Protein AF-A0A1I7GA73-F1 (afdb_monomer_lite)

pLDDT: mean 73.04, std 22.85, range [22.5, 96.94]

Radius of gyration: 29.72 Å; chains: 1; bounding box: 84×87×62 Å

Sequence (245 aa):
MNKGVFFKKGNVNNTVLQNKDQVKESEENKNINKFIDSIILDRSITKYIIDNFTDISLDIRDSLINFADTLENTIDYIEDKSSELIKSSRDFELSKDYRDKSMEIYEVVQKINNYVLWINENYKEANNNKSFEEYEDGNKNNMKANFELDCDDSNKLCISEDFTQKSPKAFKIDDYYSEVSDWKELTVKAADILTKRYKNNTNHEEISTQNVVLKESIENDFRDSVIDILKIYSVPLSKFYVYIN

Secondary structure (DSSP, 8-state):
----------------S-SSHHHHHHHHHHHHHHHHTTTS--HHHHHHHHHH-HHHHHHHHHHHHHHHHHHHHHHHHHHHHHHHHHHHT--HHHHHHHHHHHHHHHHHHHHHHHHHHHHHHHHHHHTTT--HHHHHHTT--S---S------GGGEEETTS--TT--EEEEEETTEEEE-SSHHHHHHHHHHHHHHHSTT-----------------HHHHHHHHHHHHHHHTT--GGGEEEEE-

Foldseek 3Di:
DDDDDDDDDDDDDPDDDDDDPVPVVVVVVVVVLVVLCVLQHNVVVLLVCCQPVVVVNVVSLVLLVVVLVVLVVVLVVLLVVLVCCCVPVVPPPVSVVSNVVSVVSVVSSVSSVVVSVVSQVSNCVSPVNQGPVNVVVVVPDDDDDDDDDDDPCVQKDQLLEDCAVWFFQWKFFAPDIDGDRGLVRVLVVLLVVLCVPLVPPPDQPPQPPDNRDDDDDPSNVSSVSSVVSCVVSNHHSRRMMTGTD

Structure (mmCIF, N/CA/C/O backbone):
data_AF-A0A1I7GA73-F1
#
_entry.id   AF-A0A1I7GA73-F1
#
loop_
_atom_site.group_PDB
_atom_site.id
_atom_site.type_symbol
_atom_site.label_atom_id
_atom_site.label_alt_id
_atom_site.label_comp_id
_atom_site.label_asym_id
_atom_site.label_entity_id
_atom_site.label_seq_id
_atom_site.pdbx_PDB_ins_code
_atom_site.Cartn_x
_atom_site.Cartn_y
_atom_site.Cartn_z
_atom_site.occupancy
_atom_site.B_iso_or_equiv
_atom_site.auth_seq_id
_atom_site.auth_comp_id
_atom_site.auth_asym_id
_atom_site.auth_atom_id
_atom_site.pdbx_PDB_model_num
ATOM 1 N N . MET A 1 1 ? 65.550 -54.695 37.326 1.00 32.97 1 MET A N 1
ATOM 2 C CA . MET A 1 1 ? 66.692 -54.226 36.507 1.00 32.97 1 MET A CA 1
ATOM 3 C C . MET A 1 1 ? 66.232 -54.094 35.058 1.00 32.97 1 MET A C 1
ATOM 5 O O . MET A 1 1 ? 65.580 -55.013 34.594 1.00 32.97 1 MET A O 1
ATOM 9 N N . ASN A 1 2 ? 66.596 -52.978 34.405 1.00 31.25 2 ASN A N 1
ATOM 10 C CA . ASN A 1 2 ? 66.450 -52.613 32.976 1.00 31.25 2 ASN A CA 1
ATOM 11 C C . ASN A 1 2 ? 65.018 -52.468 32.415 1.00 31.25 2 ASN A C 1
ATOM 13 O O . ASN A 1 2 ? 64.262 -53.423 32.366 1.00 31.25 2 ASN A O 1
ATOM 17 N N . LYS A 1 3 ? 64.532 -51.239 32.171 1.00 32.09 3 LYS A N 1
ATOM 18 C CA . LYS A 1 3 ? 64.830 -50.264 31.084 1.00 32.09 3 LYS A CA 1
ATOM 19 C C . LYS A 1 3 ? 64.023 -50.540 29.800 1.00 32.09 3 LYS A C 1
ATOM 21 O O . LYS A 1 3 ? 64.400 -51.400 29.023 1.00 32.09 3 LYS A O 1
ATOM 26 N N . GLY A 1 4 ? 63.038 -49.673 29.541 1.00 29.33 4 GLY A N 1
ATOM 27 C CA . GLY A 1 4 ? 63.076 -48.814 28.350 1.00 29.33 4 GLY A CA 1
ATOM 28 C C . GLY A 1 4 ? 62.241 -49.169 27.104 1.00 29.33 4 GLY A C 1
ATOM 29 O O . GLY A 1 4 ? 62.508 -50.153 26.436 1.00 29.33 4 GLY A O 1
ATOM 30 N N . VAL A 1 5 ? 61.389 -48.194 26.737 1.00 31.95 5 VAL A N 1
ATOM 31 C CA . VAL A 1 5 ? 61.203 -47.590 25.389 1.00 31.95 5 VAL A CA 1
ATOM 32 C C . VAL A 1 5 ? 60.277 -48.268 24.343 1.00 31.95 5 VAL A C 1
ATOM 34 O O . VAL A 1 5 ? 60.651 -49.194 23.641 1.00 31.95 5 VAL A O 1
ATOM 37 N N . PHE A 1 6 ? 59.079 -47.669 24.223 1.00 33.25 6 PHE A N 1
ATOM 38 C CA . PHE A 1 6 ? 58.371 -47.084 23.053 1.00 33.25 6 PHE A CA 1
ATOM 39 C C . PHE A 1 6 ? 58.191 -47.825 21.695 1.00 33.25 6 PHE A C 1
ATOM 41 O O . PHE A 1 6 ? 59.132 -48.080 20.954 1.00 33.25 6 PHE A O 1
ATOM 48 N N . PHE A 1 7 ? 56.892 -47.908 21.342 1.00 35.59 7 PHE A N 1
ATOM 49 C CA . PHE A 1 7 ? 56.161 -47.811 20.056 1.00 35.59 7 PHE A CA 1
ATOM 50 C C . PHE A 1 7 ? 56.426 -48.725 18.846 1.00 35.59 7 PHE A C 1
ATOM 52 O O . PHE A 1 7 ? 57.462 -48.661 18.194 1.00 35.59 7 PHE A O 1
ATOM 59 N N . LYS A 1 8 ? 55.312 -49.290 18.342 1.00 33.88 8 LYS A N 1
ATOM 60 C CA . LYS A 1 8 ? 54.875 -49.094 16.945 1.00 33.88 8 LYS A CA 1
ATOM 61 C C . LYS A 1 8 ? 53.341 -49.092 16.816 1.00 33.88 8 LYS A C 1
ATOM 63 O O . LYS A 1 8 ? 52.660 -49.957 17.352 1.00 33.88 8 LYS A O 1
ATOM 68 N N . LYS A 1 9 ? 52.842 -48.066 16.114 1.00 35.47 9 LYS A N 1
ATOM 69 C CA . LYS A 1 9 ? 51.454 -47.809 15.684 1.00 35.47 9 LYS A CA 1
ATOM 70 C C . LYS A 1 9 ? 50.921 -48.905 14.750 1.00 35.47 9 LYS A C 1
ATOM 72 O O . LYS A 1 9 ? 51.654 -49.366 13.880 1.00 35.47 9 LYS A O 1
ATOM 77 N N . GLY A 1 10 ? 49.618 -49.167 14.835 1.00 28.44 10 GLY A N 1
ATOM 78 C CA . GLY A 1 10 ? 48.815 -49.818 13.797 1.00 28.44 10 GLY A CA 1
ATOM 79 C C . GLY A 1 10 ? 47.328 -49.539 14.031 1.00 28.44 10 GLY A C 1
ATOM 80 O O . GLY A 1 10 ? 46.793 -49.934 15.059 1.00 28.44 10 GLY A O 1
ATOM 81 N N . ASN A 1 11 ? 46.713 -48.790 13.114 1.00 28.98 11 ASN A N 1
ATOM 82 C CA . ASN A 1 11 ? 45.333 -48.290 13.131 1.00 28.98 11 ASN A CA 1
ATOM 83 C C . ASN A 1 11 ? 44.269 -49.377 13.354 1.00 28.98 11 ASN A C 1
ATOM 85 O O . ASN A 1 11 ? 44.250 -50.370 12.632 1.00 28.98 11 ASN A O 1
ATOM 89 N N . VAL A 1 12 ? 43.298 -49.100 14.231 1.00 34.31 12 VAL A N 1
ATOM 90 C CA . VAL A 1 12 ? 41.967 -49.721 14.187 1.00 34.31 12 VAL A CA 1
ATOM 91 C C . VAL A 1 12 ? 40.994 -48.668 13.665 1.00 34.31 12 VAL A C 1
ATOM 93 O O . VAL A 1 12 ? 40.742 -47.657 14.318 1.00 34.31 12 VAL A O 1
ATOM 96 N N . ASN A 1 13 ? 40.484 -48.900 12.457 1.00 29.33 13 ASN A N 1
ATOM 97 C CA . ASN A 1 13 ? 39.385 -48.143 11.875 1.00 29.33 13 ASN A CA 1
ATOM 98 C C . ASN A 1 13 ? 38.098 -48.460 12.650 1.00 29.33 13 ASN A C 1
ATOM 100 O O . ASN A 1 13 ? 37.502 -49.510 12.432 1.00 29.33 13 ASN A O 1
ATOM 104 N N . ASN A 1 14 ? 37.648 -47.543 13.506 1.00 29.84 14 ASN A N 1
ATOM 105 C CA . ASN A 1 14 ? 36.241 -47.465 13.896 1.00 29.84 14 ASN A CA 1
ATOM 106 C C . ASN A 1 14 ? 35.532 -46.554 12.893 1.00 29.84 14 ASN A C 1
ATOM 108 O O . ASN A 1 14 ? 35.490 -45.336 13.051 1.00 29.84 14 ASN A O 1
ATOM 112 N N . THR A 1 15 ? 35.009 -47.149 11.829 1.00 39.03 15 THR A N 1
ATOM 113 C CA . THR A 1 15 ? 33.944 -46.540 11.028 1.00 39.03 15 THR A CA 1
ATOM 114 C C . THR A 1 15 ? 32.613 -47.107 11.508 1.00 39.03 15 THR A C 1
ATOM 116 O O . THR A 1 15 ? 32.556 -48.248 11.955 1.00 39.03 15 THR A O 1
ATOM 119 N N . VAL A 1 16 ? 31.552 -46.315 11.356 1.00 39.19 16 VAL A N 1
ATOM 120 C CA . VAL A 1 16 ? 30.158 -46.575 11.756 1.00 39.19 16 VAL A CA 1
ATOM 121 C C . VAL A 1 16 ? 29.825 -46.172 13.197 1.00 39.19 16 VAL A C 1
ATOM 123 O O . VAL A 1 16 ? 29.661 -47.028 14.055 1.00 39.19 16 VAL A O 1
ATOM 126 N N . LEU A 1 17 ? 29.637 -44.865 13.439 1.00 38.53 17 LEU A N 1
ATOM 127 C CA . LEU A 1 17 ? 28.480 -44.384 14.218 1.00 38.53 17 LEU A CA 1
ATOM 128 C C . LEU A 1 17 ? 28.244 -42.862 14.116 1.00 38.53 17 LEU A C 1
ATOM 130 O O . LEU A 1 17 ? 28.075 -42.191 15.121 1.00 38.53 17 LEU A O 1
ATOM 134 N N . GLN A 1 18 ? 28.213 -42.283 12.919 1.00 35.53 18 GLN A N 1
ATOM 135 C CA . GLN A 1 18 ? 27.641 -40.945 12.713 1.00 35.53 18 GLN A CA 1
ATOM 136 C C . GLN A 1 18 ? 27.013 -40.954 11.325 1.00 35.53 18 GLN A C 1
ATOM 138 O O . GLN A 1 18 ? 27.729 -41.273 10.385 1.00 35.53 18 GLN A O 1
ATOM 143 N N . ASN A 1 19 ? 25.688 -40.773 11.242 1.00 38.03 19 ASN A N 1
ATOM 144 C CA . ASN A 1 19 ? 24.890 -40.369 10.058 1.00 38.03 19 ASN A CA 1
ATOM 145 C C . ASN A 1 19 ? 23.397 -40.750 10.197 1.00 38.03 19 ASN A C 1
ATOM 147 O O . ASN A 1 19 ? 22.763 -41.157 9.226 1.00 38.03 19 ASN A O 1
ATOM 151 N N . LYS A 1 20 ? 22.802 -40.652 11.394 1.00 36.81 20 LYS A N 1
ATOM 152 C CA . LYS A 1 20 ? 21.330 -40.695 11.532 1.00 36.81 20 LYS A CA 1
ATOM 153 C C . LYS A 1 20 ? 20.721 -39.416 12.097 1.00 36.81 20 LYS A C 1
ATOM 155 O O . LYS A 1 20 ? 19.578 -39.127 11.765 1.00 36.81 20 LYS A O 1
ATOM 160 N N . ASP A 1 21 ? 21.497 -38.608 12.815 1.00 35.06 21 ASP A N 1
ATOM 161 C CA . ASP A 1 21 ? 20.969 -37.382 13.422 1.00 35.06 21 ASP A CA 1
ATOM 162 C C . ASP A 1 21 ? 21.093 -36.139 12.521 1.00 35.06 21 ASP A C 1
ATOM 164 O O . ASP A 1 21 ? 20.332 -35.198 12.688 1.00 35.06 21 ASP A O 1
ATOM 168 N N . GLN A 1 22 ? 21.941 -36.157 11.482 1.00 38.69 22 GLN A N 1
ATOM 169 C CA . GLN A 1 22 ? 22.066 -35.026 10.540 1.00 38.69 22 GLN A CA 1
ATOM 170 C C . GLN A 1 22 ? 20.974 -34.963 9.456 1.00 38.69 22 GLN A C 1
ATOM 172 O O . GLN A 1 22 ? 20.835 -33.944 8.786 1.00 38.69 22 GLN A O 1
ATOM 177 N N . VAL A 1 23 ? 20.189 -36.028 9.255 1.00 38.31 23 VAL A N 1
ATOM 178 C CA . VAL A 1 23 ? 19.178 -36.054 8.179 1.00 38.31 23 VAL A CA 1
ATOM 179 C C . VAL A 1 23 ? 17.872 -35.381 8.618 1.00 38.31 23 VAL A C 1
ATOM 181 O O . VAL A 1 23 ? 17.275 -34.651 7.832 1.00 38.31 23 VAL A O 1
ATOM 184 N N . LYS A 1 24 ? 17.467 -35.528 9.887 1.00 39.25 24 LYS A N 1
ATOM 185 C CA . LYS A 1 24 ? 16.194 -34.974 10.387 1.00 39.25 24 LYS A CA 1
ATOM 186 C C . LYS A 1 24 ? 16.212 -33.454 10.557 1.00 39.25 24 LYS A C 1
ATOM 188 O O . LYS A 1 24 ? 15.264 -32.790 10.155 1.00 39.25 24 LYS A O 1
ATOM 193 N N . GLU A 1 25 ? 17.320 -32.901 11.047 1.00 37.09 25 GLU A N 1
ATOM 194 C CA . GLU A 1 25 ? 17.481 -31.451 11.238 1.00 37.09 25 GLU A CA 1
ATOM 195 C C . GLU A 1 25 ? 17.480 -30.692 9.892 1.00 37.09 25 GLU A C 1
ATOM 197 O O . GLU A 1 25 ? 17.073 -29.535 9.812 1.00 37.09 25 GLU A O 1
ATOM 202 N N . SER A 1 26 ? 17.861 -31.360 8.794 1.00 44.25 26 SER A N 1
ATOM 203 C CA . SER A 1 26 ? 17.843 -30.787 7.441 1.00 44.25 26 SER A CA 1
ATOM 204 C C . SER A 1 26 ? 16.453 -30.769 6.785 1.00 44.25 26 SER A C 1
ATOM 206 O O . SER A 1 26 ? 16.166 -29.883 5.978 1.00 44.25 26 SER A O 1
ATOM 208 N N . GLU A 1 27 ? 15.578 -31.718 7.132 1.00 42.19 27 GLU A N 1
ATOM 209 C CA . GLU A 1 27 ? 14.214 -31.811 6.596 1.00 42.19 27 GLU A CA 1
ATOM 210 C C . GLU A 1 27 ? 13.242 -30.896 7.351 1.00 42.19 27 GLU A C 1
ATOM 212 O O . GLU A 1 27 ? 12.404 -30.251 6.721 1.00 42.19 27 GLU A O 1
ATOM 217 N N . GLU A 1 28 ? 13.391 -30.760 8.673 1.00 38.91 28 GLU A N 1
ATOM 218 C CA . GLU A 1 28 ? 12.609 -29.804 9.471 1.00 38.91 28 GLU A CA 1
ATOM 219 C C . GLU A 1 28 ? 12.956 -28.353 9.112 1.00 38.91 28 GLU A C 1
ATOM 221 O O . GLU A 1 28 ? 12.049 -27.563 8.856 1.00 38.91 28 GLU A O 1
ATOM 226 N N . ASN A 1 29 ? 14.242 -28.014 8.951 1.00 39.88 29 ASN A N 1
ATOM 227 C CA . ASN A 1 29 ? 14.654 -26.679 8.497 1.00 39.88 29 ASN A CA 1
ATOM 228 C C . ASN A 1 29 ? 14.212 -26.374 7.057 1.00 39.88 29 ASN A C 1
ATOM 230 O O . ASN A 1 29 ? 13.817 -25.246 6.760 1.00 39.88 29 ASN A O 1
ATOM 234 N N . LYS A 1 30 ? 14.214 -27.369 6.156 1.00 44.44 30 LYS A N 1
ATOM 235 C CA . LYS A 1 30 ? 13.636 -27.213 4.810 1.00 44.44 30 LYS A CA 1
ATOM 236 C C . LYS A 1 30 ? 12.130 -26.983 4.855 1.00 44.44 30 LYS A C 1
ATOM 238 O O . LYS A 1 30 ? 11.642 -26.169 4.083 1.00 44.44 30 LYS A O 1
ATOM 243 N N . ASN A 1 31 ? 11.399 -27.666 5.734 1.00 42.38 31 ASN A N 1
ATOM 244 C CA . ASN A 1 31 ? 9.952 -27.491 5.867 1.00 42.38 31 ASN A CA 1
ATOM 245 C C . ASN A 1 31 ? 9.574 -26.156 6.522 1.00 42.38 31 ASN A C 1
ATOM 247 O O . ASN A 1 31 ? 8.603 -25.542 6.091 1.00 42.38 31 ASN A O 1
ATOM 251 N N . ILE A 1 32 ? 10.348 -25.671 7.497 1.00 45.25 32 ILE A N 1
ATOM 252 C CA . ILE A 1 32 ? 10.144 -24.351 8.115 1.00 45.25 32 ILE A CA 1
ATOM 253 C C . ILE A 1 32 ? 10.472 -23.235 7.119 1.00 45.25 32 ILE A C 1
ATOM 255 O O . ILE A 1 32 ? 9.666 -22.323 6.957 1.00 45.25 32 ILE A O 1
ATOM 259 N N . ASN A 1 33 ? 11.587 -23.334 6.386 1.00 44.69 33 ASN A N 1
ATOM 260 C CA . ASN A 1 33 ? 11.893 -22.378 5.318 1.00 44.69 33 ASN A CA 1
ATOM 261 C C . ASN A 1 33 ? 10.839 -22.423 4.209 1.00 44.69 33 ASN A C 1
ATOM 263 O O . ASN A 1 33 ? 10.373 -21.374 3.802 1.00 44.69 33 ASN A O 1
ATOM 267 N N . LYS A 1 34 ? 10.356 -23.605 3.811 1.00 47.84 34 LYS A N 1
ATOM 268 C CA . LYS A 1 34 ? 9.254 -23.743 2.846 1.00 47.84 34 LYS A CA 1
ATOM 269 C C . LYS A 1 34 ? 7.930 -23.157 3.357 1.00 47.84 34 LYS A C 1
ATOM 271 O O . LYS A 1 34 ? 7.129 -22.686 2.559 1.00 47.84 34 LYS A O 1
ATOM 276 N N . PHE A 1 35 ? 7.690 -23.180 4.669 1.00 46.78 35 PHE A N 1
ATOM 277 C CA . PHE A 1 35 ? 6.511 -22.573 5.28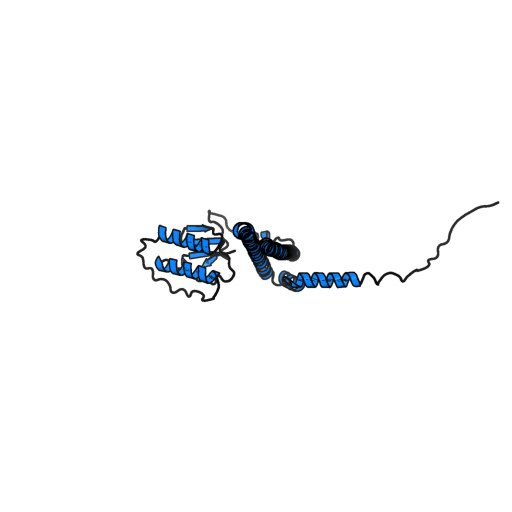9 1.00 46.78 35 PHE A CA 1
ATOM 278 C C . PHE A 1 35 ? 6.634 -21.044 5.377 1.00 46.78 35 PHE A C 1
ATOM 280 O O . PHE A 1 35 ? 5.679 -20.346 5.053 1.00 46.78 35 PHE A O 1
ATOM 287 N N . ILE A 1 36 ? 7.807 -20.507 5.725 1.00 44.69 36 ILE A N 1
ATOM 288 C CA . ILE A 1 36 ? 8.080 -19.058 5.689 1.00 44.69 36 ILE A CA 1
ATOM 289 C C . ILE A 1 36 ? 8.033 -18.536 4.244 1.00 44.69 36 ILE A C 1
ATOM 291 O O . ILE A 1 36 ? 7.399 -17.517 3.983 1.00 44.69 36 ILE A O 1
ATOM 295 N N . ASP A 1 37 ? 8.607 -19.283 3.302 1.00 49.78 37 ASP A N 1
ATOM 296 C CA . ASP A 1 37 ? 8.557 -19.012 1.862 1.00 49.78 37 ASP A CA 1
ATOM 297 C C . ASP A 1 37 ? 7.121 -19.101 1.303 1.00 49.78 37 ASP A C 1
ATOM 299 O O . ASP A 1 37 ? 6.833 -18.524 0.259 1.00 49.78 37 ASP A O 1
ATOM 303 N N . SER A 1 38 ? 6.189 -19.759 2.009 1.00 57.09 38 SER A N 1
ATOM 304 C CA . SER A 1 38 ? 4.773 -19.838 1.611 1.00 57.09 38 SER A CA 1
ATOM 305 C C . SER A 1 38 ? 3.917 -18.642 2.038 1.00 57.09 38 SER A C 1
ATOM 307 O O . SER A 1 38 ? 2.794 -18.512 1.558 1.00 57.09 38 SER A O 1
ATOM 309 N N . ILE A 1 39 ? 4.414 -17.777 2.931 1.00 61.41 39 ILE A N 1
ATOM 310 C CA . ILE A 1 39 ? 3.640 -16.634 3.447 1.00 61.41 39 ILE A CA 1
ATOM 311 C C . ILE A 1 39 ? 3.661 -15.452 2.467 1.00 61.41 39 ILE A C 1
ATOM 313 O O . ILE A 1 39 ? 2.708 -14.681 2.429 1.00 61.41 39 ILE A O 1
ATOM 317 N N . ILE A 1 40 ? 4.733 -15.309 1.681 1.00 73.69 40 ILE A N 1
ATOM 318 C CA . ILE A 1 40 ? 4.944 -14.156 0.792 1.00 73.69 40 ILE A CA 1
ATOM 319 C C . ILE A 1 40 ? 5.098 -14.632 -0.652 1.00 73.69 40 ILE A C 1
ATOM 321 O O . ILE A 1 40 ? 4.156 -14.560 -1.435 1.00 73.69 40 ILE A O 1
ATOM 325 N N . LEU A 1 41 ? 6.273 -15.154 -1.001 1.00 80.19 41 LEU A N 1
ATOM 326 C CA . LEU A 1 41 ? 6.547 -15.771 -2.290 1.00 80.19 41 LEU A CA 1
ATOM 327 C C . LEU A 1 41 ? 7.694 -16.770 -2.123 1.00 80.19 41 LEU A C 1
ATOM 329 O O . LEU A 1 41 ? 8.628 -16.538 -1.347 1.00 80.19 41 LEU A O 1
ATOM 333 N N . ASP A 1 42 ? 7.666 -17.854 -2.892 1.00 84.81 42 ASP A N 1
ATOM 334 C CA . ASP A 1 42 ? 8.737 -18.845 -2.856 1.00 84.81 42 ASP A CA 1
ATOM 335 C C . ASP A 1 42 ? 10.070 -18.194 -3.266 1.00 84.81 42 ASP A C 1
ATOM 337 O O . ASP A 1 42 ? 10.190 -17.627 -4.356 1.00 84.81 42 ASP A O 1
ATOM 341 N N . ARG A 1 43 ? 11.089 -18.272 -2.399 1.00 87.94 43 ARG A N 1
ATOM 342 C CA . ARG A 1 43 ? 12.398 -17.649 -2.650 1.00 87.94 43 ARG A CA 1
ATOM 343 C C . ARG A 1 43 ? 13.066 -18.168 -3.915 1.00 87.94 43 ARG A C 1
ATOM 345 O O . ARG A 1 43 ? 13.797 -17.418 -4.549 1.00 87.94 43 ARG A O 1
ATOM 352 N N . SER A 1 44 ? 12.837 -19.420 -4.306 1.00 88.06 44 SER A N 1
ATOM 353 C CA . SER A 1 44 ? 13.394 -19.962 -5.550 1.00 88.06 44 SER A CA 1
ATOM 354 C C . SER A 1 44 ? 12.775 -19.305 -6.785 1.00 88.06 44 SER A C 1
ATOM 356 O O . SER A 1 44 ? 13.493 -19.014 -7.742 1.00 88.06 44 SER A O 1
ATOM 358 N N . ILE A 1 45 ? 11.476 -18.991 -6.734 1.00 88.50 45 ILE A N 1
ATOM 359 C CA . ILE A 1 45 ? 10.780 -18.246 -7.789 1.00 88.50 45 ILE A CA 1
ATOM 360 C C . ILE A 1 45 ? 11.300 -16.811 -7.822 1.00 88.50 45 ILE A C 1
ATOM 362 O O . ILE A 1 45 ? 11.713 -16.334 -8.875 1.00 88.50 45 ILE A O 1
ATOM 366 N N . THR A 1 46 ? 11.356 -16.140 -6.672 1.00 89.19 46 THR A N 1
ATOM 367 C CA . THR A 1 46 ? 11.842 -14.756 -6.600 1.00 89.19 46 THR A CA 1
ATOM 368 C C . THR A 1 46 ? 13.302 -14.645 -7.022 1.00 89.19 46 THR A C 1
ATOM 370 O O . THR A 1 46 ? 13.647 -13.728 -7.758 1.00 89.19 46 THR A O 1
ATOM 373 N N . LYS A 1 47 ? 14.159 -15.607 -6.657 1.00 90.31 47 LYS A N 1
ATOM 374 C CA . LYS A 1 47 ? 15.552 -15.648 -7.121 1.00 90.31 47 LYS A CA 1
ATOM 375 C C . LYS A 1 47 ? 15.631 -15.770 -8.638 1.00 90.31 47 LYS A C 1
ATOM 377 O O . LYS A 1 47 ? 16.388 -15.042 -9.269 1.00 90.31 47 LYS A O 1
ATOM 382 N N . TYR A 1 48 ? 14.817 -16.649 -9.222 1.00 91.00 48 TYR A N 1
ATOM 383 C CA . TYR A 1 48 ? 14.728 -16.776 -10.672 1.00 91.00 48 TYR A CA 1
ATOM 384 C C . TYR A 1 48 ? 14.297 -15.457 -11.333 1.00 91.00 48 TYR A C 1
ATOM 386 O O . TYR A 1 48 ? 14.872 -15.079 -12.352 1.00 91.00 48 TYR A O 1
ATOM 394 N N . ILE A 1 49 ? 13.340 -14.733 -10.741 1.00 90.56 49 ILE A N 1
ATOM 395 C CA . ILE A 1 49 ? 12.914 -13.412 -11.226 1.00 90.56 49 ILE A CA 1
ATOM 396 C C . ILE A 1 49 ? 14.052 -12.394 -11.105 1.00 90.56 49 ILE A C 1
ATOM 398 O O . ILE A 1 49 ? 14.338 -11.724 -12.086 1.00 90.56 49 ILE A O 1
ATOM 402 N N . ILE A 1 50 ? 14.754 -12.315 -9.972 1.00 90.00 50 ILE A N 1
ATOM 403 C CA . ILE A 1 50 ? 15.905 -11.408 -9.791 1.00 90.00 50 ILE A CA 1
ATOM 404 C C . ILE A 1 50 ? 16.967 -11.642 -10.876 1.00 90.00 50 ILE A C 1
ATOM 406 O O . ILE A 1 50 ? 17.462 -10.688 -11.479 1.00 90.00 50 ILE A O 1
ATOM 410 N N . ASP A 1 51 ? 17.277 -12.911 -11.153 1.00 88.81 51 ASP A N 1
ATOM 411 C CA . ASP A 1 51 ? 18.356 -13.299 -12.065 1.00 88.81 51 ASP A CA 1
ATOM 412 C C . ASP A 1 51 ? 18.011 -13.109 -13.551 1.00 88.81 51 ASP A C 1
ATOM 414 O O . ASP A 1 51 ? 18.917 -12.968 -14.371 1.00 88.81 51 ASP A O 1
ATOM 418 N N . ASN A 1 52 ? 16.723 -13.135 -13.920 1.00 88.88 52 ASN A N 1
ATOM 419 C CA . ASN A 1 52 ? 16.288 -13.133 -15.327 1.00 88.88 52 ASN A CA 1
ATOM 420 C C . ASN A 1 52 ? 15.406 -11.934 -15.716 1.00 88.88 52 ASN A C 1
ATOM 422 O O . ASN A 1 52 ? 15.326 -11.593 -16.893 1.00 88.88 52 ASN A O 1
ATOM 426 N N . PHE A 1 53 ? 14.736 -11.310 -14.750 1.00 87.56 53 PHE A N 1
ATOM 427 C CA . PHE A 1 53 ? 13.751 -10.237 -14.914 1.00 87.56 53 PHE A CA 1
ATOM 428 C C . PHE A 1 53 ? 13.960 -9.175 -13.827 1.00 87.56 53 PHE A C 1
ATOM 430 O O . PHE A 1 53 ? 13.081 -8.890 -13.015 1.00 87.56 53 PHE A O 1
ATOM 437 N N . THR A 1 54 ? 15.167 -8.618 -13.803 1.00 79.19 54 THR A N 1
ATOM 438 C CA . THR A 1 54 ? 15.663 -7.719 -12.758 1.00 79.19 54 THR A CA 1
ATOM 439 C C . THR A 1 54 ? 14.722 -6.543 -12.480 1.00 79.19 54 THR A C 1
ATOM 441 O O . THR A 1 54 ? 14.410 -6.300 -11.316 1.00 79.19 54 THR A O 1
ATOM 444 N N . ASP A 1 55 ? 14.173 -5.896 -13.510 1.00 77.31 55 ASP A N 1
ATOM 445 C CA . ASP A 1 55 ? 13.238 -4.778 -13.322 1.00 77.31 55 ASP A CA 1
ATOM 446 C C . ASP A 1 55 ? 11.939 -5.226 -12.624 1.00 77.31 55 ASP A C 1
ATOM 448 O O . ASP A 1 55 ? 11.487 -4.596 -11.680 1.00 77.31 55 ASP A O 1
ATOM 452 N N . ILE A 1 56 ? 11.397 -6.394 -12.981 1.00 85.31 56 ILE A N 1
ATOM 453 C CA . ILE A 1 56 ? 10.186 -6.946 -12.343 1.00 85.31 56 ILE A CA 1
ATOM 454 C C . ILE A 1 56 ? 10.437 -7.313 -10.874 1.00 85.31 56 ILE A C 1
ATOM 456 O O . ILE A 1 56 ? 9.525 -7.285 -10.048 1.00 85.31 56 ILE A O 1
ATOM 460 N N . SER A 1 57 ? 11.677 -7.655 -10.515 1.00 83.06 57 SER A N 1
ATOM 461 C CA . SER A 1 57 ? 12.019 -7.895 -9.111 1.00 83.06 57 SER A CA 1
ATOM 462 C C . SER A 1 57 ? 11.947 -6.623 -8.252 1.00 83.06 57 SER A C 1
ATOM 464 O O . SER A 1 57 ? 11.682 -6.737 -7.053 1.00 83.06 57 SER A O 1
ATOM 466 N N . LEU A 1 58 ? 12.108 -5.435 -8.860 1.00 80.25 58 LEU A N 1
ATOM 467 C CA . LEU A 1 58 ? 11.886 -4.136 -8.210 1.00 80.25 58 LEU A CA 1
ATOM 468 C C . LEU A 1 58 ? 10.411 -3.957 -7.872 1.00 80.25 58 LEU A C 1
ATOM 470 O O . LEU A 1 58 ? 10.073 -3.727 -6.715 1.00 80.25 58 LEU A O 1
ATOM 474 N N . ASP A 1 59 ? 9.536 -4.181 -8.851 1.00 85.06 59 ASP A N 1
ATOM 475 C CA . ASP A 1 59 ? 8.090 -4.021 -8.678 1.00 85.06 59 ASP A CA 1
ATOM 476 C C . ASP A 1 59 ? 7.552 -4.920 -7.554 1.00 85.06 59 ASP A C 1
ATOM 478 O O . ASP A 1 59 ? 6.715 -4.510 -6.745 1.00 85.06 59 ASP A O 1
ATOM 482 N N . ILE A 1 60 ? 8.058 -6.158 -7.468 1.00 87.19 60 ILE A N 1
ATOM 483 C CA . ILE A 1 60 ? 7.704 -7.095 -6.393 1.00 87.19 60 ILE A CA 1
ATOM 484 C C . ILE A 1 60 ? 8.162 -6.556 -5.036 1.00 87.19 60 ILE A C 1
ATOM 486 O O . ILE A 1 60 ? 7.393 -6.588 -4.075 1.00 87.19 60 ILE A O 1
ATOM 490 N N . ARG A 1 61 ? 9.403 -6.067 -4.941 1.00 89.44 61 ARG A N 1
ATOM 491 C CA . ARG A 1 61 ? 9.944 -5.477 -3.712 1.00 89.44 61 ARG A CA 1
ATOM 492 C C . ARG A 1 61 ? 9.093 -4.290 -3.255 1.00 89.44 61 ARG A C 1
ATOM 494 O O . ARG A 1 61 ? 8.705 -4.249 -2.092 1.00 89.44 61 ARG A O 1
ATOM 501 N N . ASP A 1 62 ? 8.778 -3.369 -4.156 1.00 83.88 62 ASP A N 1
ATOM 502 C CA . ASP A 1 62 ? 8.054 -2.137 -3.825 1.00 83.88 62 ASP A CA 1
ATOM 503 C C . ASP A 1 62 ? 6.602 -2.418 -3.440 1.00 83.88 62 ASP A C 1
ATOM 505 O O . ASP A 1 62 ? 6.092 -1.874 -2.462 1.00 83.88 62 ASP A O 1
ATOM 509 N N . SER A 1 63 ? 5.968 -3.380 -4.113 1.00 87.81 63 SER A N 1
ATOM 510 C CA . SER A 1 63 ? 4.646 -3.879 -3.723 1.00 87.81 63 SER A CA 1
ATOM 511 C C . SER A 1 63 ? 4.639 -4.450 -2.301 1.00 87.81 63 SER A C 1
ATOM 513 O O . SER A 1 63 ? 3.680 -4.249 -1.555 1.00 87.81 63 SER A O 1
ATOM 515 N N . LEU A 1 64 ? 5.705 -5.154 -1.904 1.00 89.50 64 LEU A N 1
ATOM 516 C CA . LEU A 1 64 ? 5.836 -5.701 -0.554 1.00 89.50 64 LEU A CA 1
ATOM 517 C C . LEU A 1 64 ? 6.056 -4.612 0.499 1.00 89.50 64 LEU A C 1
ATOM 519 O O . LEU A 1 64 ? 5.464 -4.706 1.572 1.00 89.50 64 LEU A O 1
ATOM 523 N N . ILE A 1 65 ? 6.845 -3.580 0.193 1.00 87.19 65 ILE A N 1
ATOM 524 C CA . ILE A 1 65 ? 7.027 -2.416 1.077 1.00 87.19 65 ILE A CA 1
ATOM 525 C C . ILE A 1 65 ? 5.684 -1.711 1.293 1.00 87.19 65 ILE A C 1
ATOM 527 O O . ILE A 1 65 ? 5.244 -1.564 2.429 1.00 87.19 65 ILE A O 1
ATOM 531 N N . ASN A 1 66 ? 4.967 -1.398 0.212 1.00 87.56 66 ASN A N 1
ATOM 532 C CA . ASN A 1 66 ? 3.650 -0.761 0.294 1.00 87.56 66 ASN A CA 1
ATOM 533 C C . ASN A 1 66 ? 2.639 -1.607 1.090 1.00 87.56 66 ASN A C 1
ATOM 535 O O . ASN A 1 66 ? 1.789 -1.080 1.818 1.00 87.56 66 ASN A O 1
ATOM 539 N N . PHE A 1 67 ? 2.717 -2.935 0.969 1.00 90.19 67 PHE A N 1
ATOM 540 C CA . PHE A 1 67 ? 1.879 -3.830 1.757 1.00 90.19 67 PHE A CA 1
ATOM 541 C C . PHE A 1 67 ? 2.255 -3.811 3.245 1.00 90.19 67 PHE A C 1
ATOM 543 O O . PHE A 1 67 ? 1.356 -3.760 4.084 1.00 90.19 67 PHE A O 1
ATOM 550 N N . A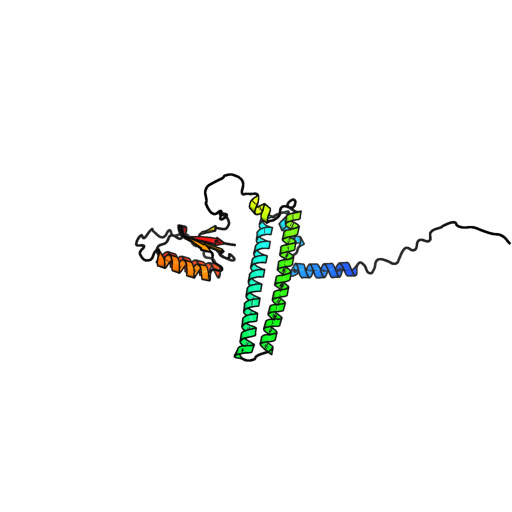LA A 1 68 ? 3.549 -3.793 3.582 1.00 88.75 68 ALA A N 1
ATOM 551 C CA . ALA A 1 68 ? 4.013 -3.640 4.960 1.00 88.75 68 ALA A CA 1
ATOM 552 C C . ALA A 1 68 ? 3.507 -2.327 5.580 1.00 88.75 68 ALA A C 1
ATOM 554 O O . ALA A 1 68 ? 2.897 -2.371 6.647 1.00 88.75 68 ALA A O 1
ATOM 555 N N . ASP A 1 69 ? 3.627 -1.204 4.870 1.00 85.38 69 ASP A N 1
ATOM 556 C CA . ASP A 1 69 ? 3.134 0.105 5.326 1.00 85.38 69 ASP A CA 1
ATOM 557 C C . ASP A 1 69 ? 1.615 0.092 5.570 1.00 85.38 69 ASP A C 1
ATOM 559 O O . ASP A 1 69 ? 1.099 0.645 6.544 1.00 85.38 69 ASP A O 1
ATOM 563 N N . THR A 1 70 ? 0.859 -0.583 4.700 1.00 89.50 70 THR A N 1
ATOM 564 C CA . THR A 1 70 ? -0.594 -0.743 4.870 1.00 89.50 70 THR A CA 1
ATOM 565 C C . THR A 1 70 ? -0.932 -1.535 6.137 1.00 89.50 70 THR A C 1
ATOM 567 O O . THR A 1 70 ? -1.887 -1.210 6.851 1.00 89.50 70 THR A O 1
ATOM 570 N N . LEU A 1 71 ? -0.154 -2.577 6.439 1.00 90.50 71 LEU A N 1
ATOM 571 C CA . LEU A 1 71 ? -0.326 -3.378 7.648 1.00 90.50 71 LEU A CA 1
ATOM 572 C C . LEU A 1 71 ? 0.076 -2.607 8.914 1.00 90.50 71 LEU A C 1
ATOM 574 O O . LEU A 1 71 ? -0.619 -2.736 9.919 1.00 90.50 71 LEU A O 1
ATOM 578 N N . GLU A 1 72 ? 1.114 -1.769 8.870 1.00 87.69 72 GLU A N 1
ATOM 579 C CA . GLU A 1 72 ? 1.479 -0.873 9.981 1.00 87.69 72 GLU A CA 1
ATOM 580 C C . GLU A 1 72 ? 0.352 0.122 10.292 1.00 87.69 72 GLU A C 1
ATOM 582 O O . GLU A 1 72 ? -0.118 0.191 11.426 1.00 87.69 72 GLU A O 1
ATOM 587 N N . ASN A 1 73 ? -0.211 0.771 9.271 1.00 90.12 73 ASN A N 1
ATOM 588 C CA . ASN A 1 73 ? -1.386 1.634 9.446 1.00 90.12 73 ASN A CA 1
ATOM 589 C C . ASN A 1 73 ? -2.605 0.873 10.010 1.00 90.12 73 ASN A C 1
ATOM 591 O O . ASN A 1 73 ? -3.434 1.427 10.737 1.00 90.12 73 ASN A O 1
ATOM 595 N N . THR A 1 74 ? -2.736 -0.413 9.670 1.00 88.31 74 THR A N 1
ATOM 596 C CA . THR A 1 74 ? -3.799 -1.275 10.204 1.00 88.31 74 THR A CA 1
ATOM 597 C C . THR A 1 74 ? -3.582 -1.581 11.689 1.00 88.31 74 THR A C 1
ATOM 599 O O . THR A 1 74 ? -4.553 -1.589 12.448 1.00 88.31 74 THR A O 1
ATOM 602 N N . ILE A 1 75 ? -2.334 -1.805 12.116 1.00 89.19 75 ILE A N 1
ATOM 603 C CA . ILE A 1 75 ? -1.963 -1.976 13.529 1.00 89.19 75 ILE A CA 1
ATOM 604 C C . ILE A 1 75 ? -2.374 -0.736 14.320 1.00 89.19 75 ILE A C 1
ATOM 606 O O . ILE A 1 75 ? -3.129 -0.873 15.284 1.00 89.19 75 ILE A O 1
ATOM 610 N N . ASP A 1 76 ? -1.975 0.451 13.859 1.00 88.69 76 ASP A N 1
ATOM 611 C CA . ASP A 1 76 ? -2.293 1.722 14.519 1.00 88.69 76 ASP A CA 1
ATOM 612 C C . ASP A 1 76 ? -3.808 1.890 14.712 1.00 88.69 76 ASP A C 1
ATOM 614 O O . ASP A 1 76 ? -4.291 2.164 15.813 1.00 88.69 76 ASP A O 1
ATOM 618 N N . TYR A 1 77 ? -4.589 1.621 13.661 1.00 92.31 77 TYR A N 1
ATOM 619 C CA . TYR A 1 77 ? -6.049 1.688 13.729 1.00 92.31 77 TYR A CA 1
ATOM 620 C C . TYR A 1 77 ? -6.648 0.715 14.760 1.00 92.31 77 TYR A C 1
ATOM 622 O O . TYR A 1 77 ? -7.576 1.066 15.501 1.00 92.31 77 TYR A O 1
ATOM 630 N N . ILE A 1 78 ? -6.152 -0.525 14.810 1.00 90.75 78 ILE A N 1
ATOM 631 C CA . ILE A 1 78 ? -6.624 -1.534 15.766 1.00 90.75 78 ILE A CA 1
ATOM 632 C C . ILE A 1 78 ? -6.264 -1.126 17.201 1.00 90.75 78 ILE A C 1
ATOM 634 O O . ILE A 1 78 ? -7.093 -1.278 18.105 1.00 90.75 78 ILE A O 1
ATOM 638 N N . GLU A 1 79 ? -5.070 -0.578 17.428 1.00 88.88 79 GLU A N 1
ATOM 639 C CA . GLU A 1 79 ? -4.627 -0.105 18.744 1.00 88.88 79 GLU A CA 1
ATOM 640 C C . GLU A 1 79 ? -5.438 1.097 19.243 1.00 88.88 79 GLU A C 1
ATOM 642 O O . GLU A 1 79 ? -5.815 1.154 20.426 1.00 88.88 79 GLU A O 1
ATOM 647 N N . ASP A 1 80 ? -5.797 2.008 18.339 1.00 90.00 80 ASP A N 1
ATOM 648 C CA . ASP A 1 80 ? -6.720 3.105 18.620 1.00 90.00 80 ASP A CA 1
ATOM 649 C C . ASP A 1 80 ? -8.092 2.572 19.048 1.00 90.00 80 ASP A C 1
ATOM 651 O O . ASP A 1 80 ? -8.620 2.961 20.098 1.00 90.00 80 ASP A O 1
ATOM 655 N N . LYS A 1 81 ? -8.648 1.604 18.305 1.00 93.25 81 LYS A N 1
ATOM 656 C CA . LYS A 1 81 ? -9.931 0.967 18.646 1.00 93.25 81 LYS A CA 1
ATOM 657 C C . LYS A 1 81 ? -9.875 0.199 19.963 1.00 93.25 81 LYS A C 1
ATOM 659 O O . LYS A 1 81 ? -10.802 0.298 20.769 1.00 93.25 81 LYS A O 1
ATOM 664 N N . SER A 1 82 ? -8.783 -0.513 20.229 1.00 92.81 82 SER A N 1
ATOM 665 C CA . SER A 1 82 ? -8.531 -1.149 21.526 1.00 92.81 82 SER A CA 1
ATOM 666 C C . SER A 1 82 ? -8.572 -0.115 22.658 1.00 92.81 82 SER A C 1
ATOM 668 O O . SER A 1 82 ? -9.242 -0.312 23.676 1.00 92.81 82 SER A O 1
ATOM 670 N N . SER A 1 83 ? -7.905 1.022 22.473 1.00 89.44 83 SER A N 1
ATOM 671 C CA . SER A 1 83 ? -7.858 2.096 23.464 1.00 89.44 83 SER A CA 1
ATOM 672 C C . SER A 1 83 ? -9.223 2.756 23.687 1.00 89.44 83 SER A C 1
ATOM 674 O O . SER A 1 83 ? -9.557 3.123 24.819 1.00 89.44 83 SER A O 1
ATOM 676 N N . GLU A 1 84 ? -10.035 2.896 22.637 1.00 94.25 84 GLU A N 1
ATOM 677 C CA . GLU A 1 84 ? -11.415 3.384 22.725 1.00 94.25 84 GLU A CA 1
ATOM 678 C C . GLU A 1 84 ? -12.315 2.458 23.554 1.00 94.25 84 GLU A C 1
ATOM 680 O O . GLU A 1 84 ? -13.094 2.955 24.372 1.00 94.25 84 GLU A O 1
ATOM 685 N N . LEU A 1 85 ? -12.195 1.133 23.406 1.00 92.12 85 LEU A N 1
ATOM 686 C CA . LEU A 1 85 ? -12.983 0.155 24.172 1.00 92.12 85 LEU A CA 1
ATOM 687 C C . LEU A 1 85 ? -12.736 0.277 25.682 1.00 92.12 85 LEU A C 1
ATOM 689 O O . LEU A 1 85 ? -13.677 0.321 26.477 1.00 92.12 85 LEU A O 1
ATOM 693 N N . ILE A 1 86 ? -11.478 0.449 26.096 1.00 91.06 86 ILE A N 1
ATOM 694 C CA . ILE A 1 86 ? -11.140 0.653 27.514 1.00 91.06 86 ILE A CA 1
ATOM 695 C C . ILE A 1 86 ? -11.765 1.950 28.050 1.00 91.06 86 ILE A C 1
ATOM 697 O O . ILE A 1 86 ? -12.255 1.988 29.184 1.00 91.06 86 ILE A O 1
ATOM 701 N N . LYS A 1 87 ? -11.736 3.024 27.251 1.00 92.56 87 LYS A N 1
ATOM 702 C CA . LYS A 1 87 ? -12.231 4.351 27.650 1.00 92.56 87 LYS A CA 1
ATOM 703 C C . LYS A 1 87 ? -13.758 4.417 27.706 1.00 92.56 87 LYS A C 1
ATOM 705 O O . LYS A 1 87 ? -14.293 5.051 28.612 1.00 92.56 87 LYS A O 1
ATOM 710 N N . SER A 1 88 ? -14.440 3.803 26.742 1.00 92.88 88 SER A N 1
ATOM 711 C CA . SER A 1 88 ? -15.883 3.966 26.526 1.00 92.88 88 SER A CA 1
ATOM 712 C C . SER A 1 88 ? -16.724 2.897 27.223 1.00 92.88 88 SER A C 1
ATOM 714 O O . SER A 1 88 ? -17.637 3.236 27.974 1.00 92.88 88 SER A O 1
ATOM 716 N N . SER A 1 89 ? -16.411 1.620 27.008 1.00 90.62 89 SER A N 1
ATOM 717 C CA . SER A 1 89 ? -17.194 0.481 27.500 1.00 90.62 89 SER A CA 1
ATOM 718 C C . SER A 1 89 ? -16.531 -0.257 28.662 1.00 90.62 89 SER A C 1
ATOM 720 O O . SER A 1 89 ? -17.187 -1.062 29.318 1.00 90.62 89 SER A O 1
ATOM 722 N N . ARG A 1 90 ? -15.252 0.034 28.949 1.00 94.75 90 ARG A N 1
ATOM 723 C CA . ARG A 1 90 ? -14.400 -0.742 29.871 1.00 94.75 90 ARG A CA 1
ATOM 724 C C . ARG A 1 90 ? -14.355 -2.229 29.509 1.00 94.75 90 ARG A C 1
ATOM 726 O O . ARG A 1 90 ? -14.251 -3.083 30.388 1.00 94.75 90 ARG A O 1
ATOM 733 N N . ASP A 1 91 ? -14.424 -2.521 28.215 1.00 95.00 91 ASP A N 1
ATOM 734 C CA . ASP A 1 91 ? -14.329 -3.880 27.699 1.00 95.00 91 ASP A CA 1
ATOM 735 C C . ASP A 1 91 ? -12.856 -4.280 27.550 1.00 95.00 91 ASP A C 1
ATOM 737 O O . ASP A 1 91 ? -12.199 -4.017 26.541 1.00 95.00 91 ASP A O 1
ATOM 741 N N . PHE A 1 92 ? -12.308 -4.850 28.623 1.00 95.00 92 PHE A N 1
ATOM 742 C CA . PHE A 1 92 ? -10.905 -5.257 28.684 1.00 95.00 92 PHE A CA 1
ATOM 743 C C . PHE A 1 92 ? -10.621 -6.547 27.917 1.00 95.00 92 PHE A C 1
ATOM 745 O O . PHE A 1 92 ? -9.487 -6.737 27.485 1.00 95.00 92 PHE A O 1
ATOM 752 N N . GLU A 1 93 ? -11.615 -7.422 27.770 1.00 96.94 93 GLU A N 1
ATOM 753 C CA . GLU A 1 93 ? -11.456 -8.703 27.080 1.00 96.94 93 GLU A CA 1
ATOM 754 C C . GLU A 1 93 ? -11.358 -8.460 25.576 1.00 96.94 93 GLU A C 1
ATOM 756 O O . GLU A 1 93 ? -10.329 -8.766 24.978 1.00 96.94 93 GLU A O 1
ATOM 761 N N . LEU A 1 94 ? -12.327 -7.745 24.996 1.00 95.81 94 LEU A N 1
ATOM 762 C CA . LEU A 1 94 ? -12.291 -7.408 23.573 1.00 95.81 94 LEU A CA 1
ATOM 763 C C . LEU A 1 94 ? -11.111 -6.490 23.225 1.00 95.81 94 LEU A C 1
ATOM 765 O O . LEU A 1 94 ? -10.469 -6.645 22.188 1.00 95.81 94 LEU A O 1
ATOM 769 N N . SER A 1 95 ? -10.773 -5.548 24.113 1.00 95.38 95 SER A N 1
ATOM 770 C CA . SER A 1 95 ? -9.570 -4.728 23.941 1.00 95.38 95 SER A CA 1
ATOM 771 C C . SER A 1 95 ? -8.297 -5.572 23.909 1.00 95.38 95 SER A C 1
ATOM 773 O O . SER A 1 95 ? -7.341 -5.186 23.236 1.00 95.38 95 SER A O 1
ATOM 775 N N . LYS A 1 96 ? -8.227 -6.651 24.692 1.00 96.12 96 LYS A N 1
ATOM 776 C CA . LYS A 1 96 ? -7.065 -7.534 24.690 1.00 96.12 96 LYS A CA 1
ATOM 777 C C . LYS A 1 96 ? -6.999 -8.307 23.377 1.00 96.12 96 LYS A C 1
ATOM 779 O O . LYS A 1 96 ? -5.944 -8.298 22.757 1.00 96.12 96 LYS A O 1
ATOM 784 N N . ASP A 1 97 ? -8.119 -8.856 22.916 1.00 96.94 97 ASP A N 1
ATOM 785 C CA . ASP A 1 97 ? -8.185 -9.578 21.642 1.00 96.94 97 ASP A CA 1
ATOM 786 C C . ASP A 1 97 ? -7.709 -8.711 20.466 1.00 96.94 97 ASP A C 1
ATOM 788 O O . ASP A 1 97 ? -6.985 -9.183 19.592 1.00 96.94 97 ASP A O 1
ATOM 792 N N . TYR A 1 98 ? -8.056 -7.419 20.460 1.00 96.75 98 TYR A N 1
ATOM 793 C CA . TYR A 1 98 ? -7.597 -6.482 19.430 1.00 96.75 98 TYR A CA 1
ATOM 794 C C . TYR A 1 98 ? -6.077 -6.286 19.462 1.00 96.75 98 TYR A C 1
ATOM 796 O O . TYR A 1 98 ? -5.441 -6.313 18.412 1.00 96.75 98 TYR A O 1
ATOM 804 N N . ARG A 1 99 ? -5.481 -6.142 20.651 1.00 93.56 99 ARG A N 1
ATOM 805 C CA . ARG A 1 99 ? -4.018 -6.023 20.801 1.00 93.56 99 ARG A CA 1
ATOM 806 C C . ARG A 1 99 ? -3.289 -7.308 20.435 1.00 93.56 99 ARG A C 1
ATOM 808 O O . ARG A 1 99 ? -2.2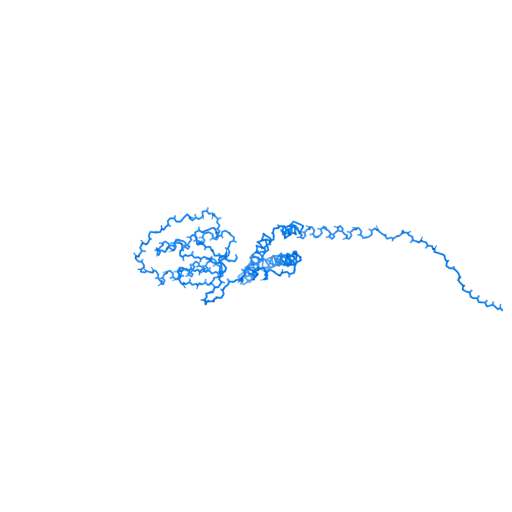43 -7.264 19.802 1.00 93.56 99 ARG A O 1
ATOM 815 N N . ASP A 1 100 ? -3.847 -8.454 20.809 1.00 94.56 100 ASP A N 1
ATOM 816 C CA . ASP A 1 100 ? -3.272 -9.747 20.448 1.00 94.56 100 ASP A CA 1
ATOM 817 C C . ASP A 1 100 ? -3.269 -9.898 18.910 1.00 94.56 100 ASP A C 1
ATOM 819 O O . ASP A 1 100 ? -2.273 -10.323 18.325 1.00 94.56 100 ASP A O 1
ATOM 823 N N . LYS A 1 101 ? -4.326 -9.432 18.224 1.00 95.38 101 LYS A N 1
ATOM 824 C CA . LYS A 1 101 ? -4.379 -9.394 16.754 1.00 95.38 101 LYS A CA 1
ATOM 825 C C . LYS A 1 101 ? -3.440 -8.373 16.117 1.00 95.38 101 LYS A C 1
ATOM 827 O O . LYS A 1 101 ? -2.845 -8.693 15.090 1.00 95.38 101 LYS A O 1
ATOM 832 N N . SER A 1 102 ? -3.275 -7.183 16.694 1.00 90.75 102 SER A N 1
ATOM 833 C CA . SER A 1 102 ? -2.305 -6.208 16.178 1.00 90.75 102 SER A CA 1
ATOM 834 C C . SER A 1 102 ? -0.876 -6.758 16.260 1.00 90.75 102 SER A C 1
ATOM 836 O O . SER A 1 102 ? -0.105 -6.616 15.311 1.00 90.75 102 SER A O 1
ATOM 838 N N . MET A 1 103 ? -0.559 -7.507 17.320 1.00 91.06 103 MET A N 1
ATOM 839 C CA . MET A 1 103 ? 0.723 -8.198 17.458 1.00 91.06 103 MET A CA 1
ATOM 840 C C . MET A 1 103 ? 0.918 -9.307 16.409 1.00 91.06 103 MET A C 1
ATOM 842 O O . MET A 1 103 ? 1.994 -9.413 15.823 1.00 91.06 103 MET A O 1
ATOM 846 N N . GLU A 1 104 ? -0.115 -10.105 16.115 1.00 92.31 104 GLU A N 1
ATOM 847 C CA . GLU A 1 104 ? -0.057 -11.100 15.029 1.00 92.31 104 GLU A CA 1
ATOM 848 C C . GLU A 1 104 ? 0.220 -10.442 13.663 1.00 92.31 104 GLU A C 1
ATOM 850 O O . GLU A 1 104 ? 1.008 -10.963 12.872 1.00 92.31 104 GLU A O 1
ATOM 855 N N . ILE A 1 105 ? -0.387 -9.281 13.385 1.00 90.75 105 ILE A N 1
ATOM 856 C CA . ILE A 1 105 ? -0.137 -8.518 12.150 1.00 90.75 105 ILE A CA 1
ATOM 857 C C . ILE A 1 105 ? 1.299 -7.980 12.131 1.00 90.75 105 ILE A C 1
ATOM 859 O O . ILE A 1 105 ? 1.972 -8.067 11.102 1.00 90.75 105 ILE A O 1
ATOM 863 N N . TYR A 1 106 ? 1.809 -7.500 13.267 1.00 90.31 106 TYR A N 1
ATOM 864 C CA . TYR A 1 106 ? 3.190 -7.033 13.384 1.00 90.31 106 TYR A CA 1
ATOM 865 C C . TYR A 1 106 ? 4.203 -8.129 13.025 1.00 90.31 106 TYR A C 1
ATOM 867 O O . TYR A 1 106 ? 5.179 -7.874 12.318 1.00 90.31 106 TYR A O 1
ATOM 875 N N . GLU A 1 107 ? 3.957 -9.381 13.422 1.00 89.75 107 GLU A N 1
ATOM 876 C CA . GLU A 1 107 ? 4.807 -10.504 13.010 1.00 89.75 107 GLU A CA 1
ATOM 877 C C . GLU A 1 107 ? 4.829 -10.714 11.488 1.00 89.75 107 GLU A C 1
ATOM 879 O O . GLU A 1 107 ? 5.849 -11.137 10.937 1.00 89.75 107 GLU A O 1
ATOM 884 N N . VAL A 1 108 ? 3.720 -10.437 10.795 1.00 89.81 108 VAL A N 1
ATOM 885 C CA . VAL A 1 108 ? 3.651 -10.499 9.327 1.00 89.81 108 VAL A CA 1
ATOM 886 C C . VAL A 1 108 ? 4.464 -9.367 8.704 1.00 89.81 108 VAL A C 1
ATOM 888 O O . VAL A 1 108 ? 5.271 -9.642 7.816 1.00 89.81 108 VAL A O 1
ATOM 891 N N . VAL A 1 109 ? 4.337 -8.136 9.212 1.00 89.19 109 VAL A N 1
ATOM 892 C CA . VAL A 1 109 ? 5.152 -6.982 8.782 1.00 89.19 109 VAL A CA 1
ATOM 893 C C . VAL A 1 109 ? 6.642 -7.303 8.887 1.00 89.19 109 VAL A C 1
ATOM 895 O O . VAL A 1 109 ? 7.389 -7.141 7.924 1.00 89.19 109 VAL A O 1
ATOM 898 N N . GLN A 1 110 ? 7.080 -7.868 10.016 1.00 88.75 110 GLN A N 1
ATOM 899 C CA . GLN A 1 110 ? 8.479 -8.262 10.203 1.00 88.75 110 GLN A CA 1
ATOM 900 C C . GLN A 1 110 ? 8.936 -9.319 9.188 1.00 88.75 110 GLN A C 1
ATOM 902 O O . GLN A 1 110 ? 10.054 -9.254 8.674 1.00 88.75 110 GLN A O 1
ATOM 907 N N . LYS A 1 111 ? 8.081 -10.294 8.860 1.00 88.31 111 LYS A N 1
ATOM 908 C CA . LYS A 1 111 ? 8.390 -11.298 7.828 1.00 88.31 111 LYS A CA 1
ATOM 909 C C . LYS A 1 111 ? 8.523 -10.661 6.446 1.00 88.31 111 LYS A C 1
ATOM 911 O O . LYS A 1 111 ? 9.446 -11.028 5.721 1.00 88.31 111 LYS A O 1
ATOM 916 N N . ILE A 1 112 ? 7.656 -9.706 6.107 1.00 91.00 112 ILE A N 1
ATOM 917 C CA . ILE A 1 112 ? 7.720 -8.960 4.844 1.00 91.00 112 ILE A CA 1
ATOM 918 C C . ILE A 1 112 ? 9.013 -8.155 4.761 1.00 91.00 112 ILE A C 1
ATOM 920 O O . ILE A 1 112 ? 9.765 -8.322 3.803 1.00 91.00 112 ILE A O 1
ATOM 924 N N . ASN A 1 113 ? 9.335 -7.383 5.796 1.00 90.31 113 ASN A N 1
ATOM 925 C CA . ASN A 1 113 ? 10.553 -6.576 5.838 1.00 90.31 113 ASN A CA 1
ATOM 926 C C . ASN A 1 113 ? 11.815 -7.442 5.703 1.00 90.31 113 ASN A C 1
ATOM 928 O O . ASN A 1 113 ? 12.711 -7.125 4.922 1.00 90.31 113 ASN A O 1
ATOM 932 N N . ASN A 1 114 ? 11.860 -8.595 6.376 1.00 90.75 114 ASN A N 1
ATOM 933 C CA . ASN A 1 114 ? 12.958 -9.553 6.222 1.00 90.75 114 ASN A CA 1
ATOM 934 C C . ASN A 1 114 ? 13.054 -10.125 4.798 1.00 90.75 114 ASN A C 1
ATOM 936 O O . ASN A 1 114 ? 14.153 -10.371 4.300 1.00 90.75 114 ASN A O 1
ATOM 940 N N . TYR A 1 115 ? 11.921 -10.348 4.134 1.00 90.69 115 TYR A N 1
ATOM 941 C CA . TYR A 1 115 ? 11.892 -10.824 2.754 1.00 90.69 115 TYR A CA 1
ATOM 942 C C . TYR A 1 115 ? 12.374 -9.756 1.766 1.00 90.69 115 TYR A C 1
ATOM 944 O O . TYR A 1 115 ? 13.163 -10.059 0.875 1.00 90.69 115 TYR A O 1
ATOM 952 N N . VAL A 1 116 ? 11.966 -8.501 1.963 1.00 90.69 116 VAL A N 1
ATOM 953 C CA . VAL A 1 116 ? 12.441 -7.339 1.195 1.00 90.69 116 VAL A CA 1
ATOM 954 C C . VAL A 1 116 ? 13.953 -7.169 1.345 1.00 90.69 116 VAL A C 1
ATOM 956 O O . VAL A 1 116 ? 14.652 -7.010 0.347 1.00 90.69 116 VAL A O 1
ATOM 959 N N . LEU A 1 117 ? 14.486 -7.276 2.567 1.00 90.38 117 LEU A N 1
ATOM 960 C CA . LEU A 1 117 ? 15.934 -7.263 2.802 1.00 90.38 117 LEU A CA 1
ATOM 961 C C . LEU A 1 117 ? 16.643 -8.386 2.038 1.00 90.38 117 LEU A C 1
ATOM 963 O O . LEU A 1 117 ? 17.658 -8.145 1.389 1.00 90.38 117 LEU A O 1
ATOM 967 N N . TRP A 1 118 ? 16.073 -9.591 2.047 1.00 92.38 118 TRP A N 1
ATOM 968 C CA . TRP A 1 118 ? 16.623 -10.722 1.305 1.00 92.38 118 TRP A CA 1
ATOM 969 C C . TRP A 1 118 ? 16.599 -10.499 -0.217 1.00 92.38 118 TRP A C 1
ATOM 971 O O . TRP A 1 118 ? 17.601 -10.783 -0.879 1.00 92.38 118 TRP A O 1
ATOM 981 N N . ILE A 1 119 ? 15.514 -9.948 -0.783 1.00 89.69 119 ILE A N 1
ATOM 982 C CA . ILE A 1 119 ? 15.482 -9.518 -2.195 1.00 89.69 119 ILE A CA 1
ATOM 983 C C . ILE A 1 119 ? 16.621 -8.529 -2.442 1.00 89.69 119 ILE A C 1
ATOM 985 O O . ILE A 1 119 ? 17.360 -8.666 -3.421 1.00 89.69 119 ILE A O 1
ATOM 989 N N . ASN A 1 120 ? 16.796 -7.572 -1.524 1.00 88.62 120 ASN A N 1
ATOM 990 C CA . ASN A 1 120 ? 17.765 -6.508 -1.699 1.00 88.62 120 ASN A CA 1
ATOM 991 C C . ASN A 1 120 ? 19.214 -7.022 -1.757 1.00 88.62 120 ASN A C 1
ATOM 993 O O . ASN A 1 120 ? 20.029 -6.566 -2.562 1.00 88.62 120 ASN A O 1
ATOM 997 N N . GLU A 1 121 ? 19.539 -7.988 -0.904 1.00 88.62 121 GLU A N 1
ATOM 998 C CA . GLU A 1 121 ? 20.840 -8.657 -0.882 1.00 88.62 121 GLU A CA 1
ATOM 999 C C . GLU A 1 121 ? 21.076 -9.479 -2.156 1.00 88.62 121 GLU A C 1
ATOM 1001 O O . GLU A 1 121 ? 22.117 -9.342 -2.799 1.00 88.62 121 GLU A O 1
ATOM 1006 N N . ASN A 1 122 ? 20.087 -10.272 -2.582 1.00 86.31 122 ASN A N 1
ATOM 1007 C CA . ASN A 1 122 ? 20.224 -11.152 -3.749 1.00 86.31 122 ASN A CA 1
ATOM 1008 C C . ASN A 1 122 ? 20.348 -10.380 -5.063 1.00 86.31 122 ASN A C 1
ATOM 1010 O O . ASN A 1 122 ? 21.052 -10.810 -5.976 1.00 86.31 122 ASN A O 1
ATOM 1014 N N . TYR A 1 123 ? 19.691 -9.230 -5.164 1.00 85.75 123 TYR A N 1
ATOM 1015 C CA . TYR A 1 123 ? 19.836 -8.345 -6.311 1.00 85.75 123 TYR A CA 1
ATOM 1016 C C . TYR A 1 123 ? 21.233 -7.726 -6.389 1.00 85.75 123 TYR A C 1
ATOM 1018 O O . TYR A 1 123 ? 21.808 -7.670 -7.475 1.00 85.75 123 TYR A O 1
ATOM 1026 N N . LYS A 1 124 ? 21.810 -7.298 -5.253 1.00 84.81 124 LYS A N 1
ATOM 1027 C CA . LYS A 1 124 ? 23.195 -6.793 -5.204 1.00 84.81 124 LYS A CA 1
ATOM 1028 C C . LYS A 1 124 ? 24.177 -7.855 -5.688 1.00 84.81 124 LYS A C 1
ATOM 1030 O O . LYS A 1 124 ? 25.057 -7.552 -6.493 1.00 84.81 124 LYS A O 1
ATOM 1035 N N . GLU A 1 125 ? 24.001 -9.098 -5.245 1.00 81.75 125 GLU A N 1
ATOM 1036 C CA . GLU A 1 125 ? 24.821 -10.227 -5.693 1.00 81.75 125 GLU A CA 1
ATOM 1037 C C . GLU A 1 125 ? 24.688 -10.485 -7.202 1.00 81.75 125 GLU A C 1
ATOM 1039 O O . GLU A 1 125 ? 25.698 -10.690 -7.878 1.00 81.75 125 GLU A O 1
ATOM 1044 N N . ALA A 1 126 ? 23.469 -10.428 -7.748 1.00 78.25 126 ALA A N 1
ATOM 1045 C CA . ALA A 1 126 ? 23.219 -10.629 -9.177 1.00 78.25 126 ALA A CA 1
ATOM 1046 C C . ALA A 1 126 ? 23.765 -9.483 -10.056 1.00 78.25 126 ALA A C 1
ATOM 1048 O O . ALA A 1 126 ? 24.180 -9.720 -11.191 1.00 78.25 126 ALA A O 1
ATOM 1049 N N . ASN A 1 127 ? 23.827 -8.253 -9.531 1.00 77.06 127 ASN A N 1
ATOM 1050 C CA . ASN A 1 127 ? 24.148 -7.036 -10.286 1.00 77.06 127 ASN A CA 1
ATOM 1051 C C . ASN A 1 127 ? 25.528 -6.429 -9.968 1.00 77.06 127 ASN A C 1
ATOM 1053 O O . ASN A 1 127 ? 25.699 -5.209 -9.970 1.00 77.06 127 ASN A O 1
ATOM 1057 N N . ASN A 1 128 ? 26.552 -7.261 -9.744 1.00 76.69 128 ASN A N 1
ATOM 1058 C CA . ASN A 1 128 ? 27.939 -6.826 -9.492 1.00 76.69 128 ASN A CA 1
ATOM 1059 C C . ASN A 1 128 ? 28.089 -5.857 -8.299 1.00 76.69 128 ASN A C 1
ATOM 1061 O O . ASN A 1 128 ? 28.842 -4.887 -8.382 1.00 76.69 128 ASN A O 1
ATOM 1065 N N . ASN A 1 129 ? 27.388 -6.115 -7.192 1.00 67.88 129 ASN A N 1
ATOM 1066 C CA . ASN A 1 129 ? 27.333 -5.270 -5.992 1.00 67.88 129 ASN A CA 1
ATOM 1067 C C . ASN A 1 129 ? 26.725 -3.878 -6.191 1.00 67.88 129 ASN A C 1
ATOM 1069 O O . ASN A 1 129 ? 26.797 -3.070 -5.265 1.00 67.88 129 ASN A O 1
ATOM 1073 N N . LYS A 1 130 ? 26.090 -3.598 -7.335 1.00 61.56 130 LYS A N 1
ATOM 1074 C CA . LYS A 1 130 ? 25.301 -2.375 -7.466 1.00 61.56 130 LYS A CA 1
ATOM 1075 C C . LYS A 1 130 ? 24.118 -2.435 -6.516 1.00 61.56 130 LYS A C 1
ATOM 1077 O O . LYS A 1 130 ? 23.334 -3.388 -6.556 1.00 61.56 130 LYS A O 1
ATOM 1082 N N . SER A 1 131 ? 24.007 -1.437 -5.644 1.00 59.44 131 SER A N 1
ATOM 1083 C CA . SER A 1 131 ? 22.805 -1.281 -4.830 1.00 59.44 131 SER A CA 1
ATOM 1084 C C . SER A 1 131 ? 21.633 -0.833 -5.700 1.00 59.44 131 SER A C 1
ATOM 1086 O O . SER A 1 131 ? 21.810 -0.360 -6.823 1.00 59.44 131 SER A O 1
ATOM 1088 N N . PHE A 1 132 ? 20.419 -0.982 -5.179 1.00 57.81 132 PHE A N 1
ATOM 1089 C CA . PHE A 1 132 ? 19.235 -0.426 -5.829 1.00 57.81 132 PHE A CA 1
ATOM 1090 C C . PHE A 1 132 ? 19.348 1.087 -6.010 1.00 57.81 132 PHE A C 1
ATOM 1092 O O . PHE A 1 132 ? 18.985 1.590 -7.067 1.00 57.81 132 PHE A O 1
ATOM 1099 N N . GLU A 1 133 ? 19.944 1.784 -5.037 1.00 54.81 133 GLU A N 1
ATOM 1100 C CA . GLU A 1 133 ? 20.172 3.230 -5.123 1.00 54.81 133 GLU A CA 1
ATOM 1101 C C . GLU A 1 133 ? 21.147 3.595 -6.262 1.00 54.81 133 GLU A C 1
ATOM 1103 O O . GLU A 1 133 ? 21.004 4.634 -6.897 1.00 54.81 133 GLU A O 1
ATOM 1108 N N . GLU A 1 134 ? 22.117 2.731 -6.579 1.00 46.72 134 GLU A N 1
ATOM 1109 C CA . GLU A 1 134 ? 23.056 2.944 -7.693 1.00 46.72 134 GLU A CA 1
ATOM 1110 C C . GLU A 1 134 ? 22.465 2.581 -9.067 1.00 46.72 134 GLU A C 1
ATOM 1112 O O . GLU A 1 134 ? 22.937 3.075 -10.096 1.00 46.72 134 GLU A O 1
ATOM 1117 N N . TYR A 1 135 ? 21.444 1.719 -9.112 1.00 48.19 135 TYR A N 1
ATOM 1118 C CA . TYR A 1 135 ? 20.702 1.424 -10.342 1.00 48.19 135 TYR A CA 1
ATOM 1119 C C . TYR A 1 135 ? 19.810 2.610 -10.745 1.00 48.19 135 TYR A C 1
ATOM 1121 O O . TYR A 1 135 ? 19.730 2.929 -11.931 1.00 48.19 135 TYR A O 1
ATOM 1129 N N . GLU A 1 136 ? 19.243 3.325 -9.767 1.00 45.53 136 GLU A N 1
ATOM 1130 C CA . GLU A 1 136 ? 18.523 4.591 -9.985 1.00 45.53 136 GLU A CA 1
ATOM 1131 C C . GLU A 1 136 ? 19.444 5.740 -10.454 1.00 45.53 136 GLU A C 1
ATOM 1133 O O . GLU A 1 136 ? 19.021 6.596 -11.233 1.00 45.53 136 GLU A O 1
ATOM 1138 N N . ASP A 1 137 ? 20.718 5.759 -10.038 1.00 37.00 137 ASP A N 1
ATOM 1139 C CA . ASP A 1 137 ? 21.677 6.832 -10.373 1.00 37.00 137 ASP A CA 1
ATOM 1140 C C . ASP A 1 137 ? 22.446 6.579 -11.696 1.00 37.00 137 ASP A C 1
ATOM 1142 O O . ASP A 1 137 ? 22.849 7.499 -12.414 1.00 37.00 137 ASP A O 1
ATOM 1146 N N . GLY A 1 138 ? 22.614 5.311 -12.092 1.00 31.61 138 GLY A N 1
ATOM 1147 C CA . GLY A 1 138 ? 23.391 4.907 -13.274 1.00 31.61 138 GLY A CA 1
ATOM 1148 C C . GLY A 1 138 ? 22.828 5.351 -14.632 1.00 31.61 138 GLY A C 1
ATOM 1149 O O . GLY A 1 138 ? 23.564 5.341 -15.621 1.00 31.61 138 GLY A O 1
ATOM 1150 N N . ASN A 1 139 ? 21.564 5.774 -14.688 1.00 35.72 139 ASN A N 1
ATOM 1151 C CA . ASN A 1 139 ? 20.903 6.241 -15.911 1.00 35.72 139 ASN A CA 1
ATOM 1152 C C . ASN A 1 139 ? 20.930 7.780 -16.078 1.00 35.72 139 ASN A C 1
ATOM 1154 O O . ASN A 1 139 ? 20.413 8.295 -17.068 1.00 35.72 139 ASN A O 1
ATOM 1158 N N . LYS A 1 140 ? 21.555 8.529 -15.149 1.00 32.97 140 LYS A N 1
ATOM 1159 C CA . LYS A 1 140 ? 21.439 10.003 -15.043 1.00 32.97 140 LYS A CA 1
ATOM 1160 C C . LYS A 1 140 ? 22.568 10.849 -15.651 1.00 32.97 140 LYS A C 1
ATOM 1162 O O . LYS A 1 140 ? 22.586 12.064 -15.475 1.00 32.97 140 LYS A O 1
ATOM 1167 N N . ASN A 1 141 ? 23.511 10.288 -16.412 1.00 28.33 141 ASN A N 1
ATOM 1168 C CA . ASN A 1 141 ? 24.676 11.063 -16.877 1.00 28.33 141 ASN A CA 1
ATOM 1169 C C . ASN A 1 141 ? 24.702 11.367 -18.386 1.00 28.33 141 ASN A C 1
ATOM 1171 O O . ASN A 1 141 ? 25.372 10.671 -19.147 1.00 28.33 141 ASN A O 1
ATOM 1175 N N . ASN A 1 142 ? 24.050 12.472 -18.791 1.00 25.05 142 ASN A N 1
ATOM 1176 C CA . ASN A 1 142 ? 24.656 13.560 -19.594 1.00 25.05 142 ASN A CA 1
ATOM 1177 C C . ASN A 1 142 ? 23.656 14.687 -19.960 1.00 25.05 142 ASN A C 1
ATOM 1179 O O . ASN A 1 142 ? 23.055 14.647 -21.027 1.00 25.05 142 ASN A O 1
ATOM 1183 N N . MET A 1 143 ? 23.554 15.742 -19.139 1.00 26.58 143 MET A N 1
ATOM 1184 C CA . MET A 1 143 ? 23.818 17.153 -19.516 1.00 26.58 143 MET A CA 1
ATOM 1185 C C . MET A 1 143 ? 23.391 18.123 -18.397 1.00 26.58 143 MET A C 1
ATOM 1187 O O . MET A 1 143 ? 22.217 18.342 -18.137 1.00 26.58 143 MET A O 1
ATOM 1191 N N . LYS A 1 144 ? 24.392 18.766 -17.785 1.00 24.11 144 LYS A N 1
ATOM 1192 C CA . LYS A 1 144 ? 24.296 20.016 -17.001 1.00 24.11 144 LYS A CA 1
ATOM 1193 C C . LYS A 1 144 ? 23.790 21.162 -17.901 1.00 24.11 144 LYS A C 1
ATOM 1195 O O . LYS A 1 144 ? 24.176 21.196 -19.063 1.00 24.11 144 LYS A O 1
ATOM 1200 N N . ALA A 1 145 ? 23.083 22.203 -17.469 1.00 25.73 145 ALA A N 1
ATOM 1201 C CA . ALA A 1 145 ? 22.543 22.616 -16.178 1.00 25.73 145 ALA A CA 1
ATOM 1202 C C . ALA A 1 145 ? 21.532 23.753 -16.434 1.00 25.73 145 ALA A C 1
ATOM 1204 O O . ALA A 1 145 ? 21.820 24.643 -17.234 1.00 25.73 145 ALA A O 1
ATOM 1205 N N . ASN A 1 146 ? 20.405 23.752 -15.724 1.00 22.50 146 ASN A N 1
ATOM 1206 C CA . ASN A 1 146 ? 19.786 24.911 -15.070 1.00 22.50 146 ASN A CA 1
ATOM 1207 C C . ASN A 1 146 ? 18.617 24.391 -14.223 1.00 22.50 146 ASN A C 1
ATOM 1209 O O . ASN A 1 146 ? 17.943 23.460 -14.633 1.00 22.50 146 ASN A O 1
ATOM 1213 N N . PHE A 1 147 ? 18.456 24.949 -13.022 1.00 33.69 147 PHE A N 1
ATOM 1214 C CA . PHE A 1 147 ? 17.540 24.507 -11.963 1.00 33.69 147 PHE A CA 1
ATOM 1215 C C . PHE A 1 147 ? 16.141 24.085 -12.466 1.00 33.69 147 PHE A C 1
ATOM 1217 O O . PHE A 1 147 ? 15.274 24.932 -12.655 1.00 33.69 147 PHE A O 1
ATOM 1224 N N . GLU A 1 148 ? 15.915 22.778 -12.586 1.00 26.56 148 GLU A N 1
ATOM 1225 C CA . GLU A 1 148 ? 14.606 22.125 -12.656 1.00 26.56 148 GLU A CA 1
ATOM 1226 C C . GLU A 1 148 ? 14.694 20.857 -11.798 1.00 26.56 148 GLU A C 1
ATOM 1228 O O . GLU A 1 148 ? 15.681 20.127 -11.850 1.00 26.56 148 GLU A O 1
ATOM 1233 N N . LEU A 1 149 ? 13.714 20.668 -10.912 1.00 32.34 149 LEU A N 1
ATOM 1234 C CA . LEU A 1 149 ? 13.603 19.498 -10.044 1.00 32.34 149 LEU A CA 1
ATOM 1235 C C . LEU A 1 149 ? 13.409 18.250 -10.918 1.00 32.34 149 LEU A C 1
ATOM 1237 O O . LEU A 1 149 ? 12.356 18.105 -11.536 1.00 32.34 149 LEU A O 1
ATOM 1241 N N . ASP A 1 150 ? 14.416 17.375 -10.937 1.00 28.30 150 ASP A N 1
ATOM 1242 C CA . ASP A 1 150 ? 14.352 16.014 -11.480 1.00 28.30 150 ASP A CA 1
ATOM 1243 C C . ASP A 1 150 ? 13.307 15.200 -10.699 1.00 28.30 150 ASP A C 1
ATOM 1245 O O . ASP A 1 150 ? 13.599 14.547 -9.696 1.00 28.30 150 ASP A O 1
ATOM 1249 N N . CYS A 1 151 ? 12.059 15.255 -11.147 1.00 32.03 151 CYS A N 1
ATOM 1250 C CA . CYS A 1 151 ? 11.120 14.158 -10.979 1.00 32.03 151 CYS A CA 1
ATOM 1251 C C . CYS A 1 151 ? 11.297 13.236 -12.192 1.00 32.03 151 CYS A C 1
ATOM 1253 O O . CYS A 1 151 ? 10.988 13.654 -13.307 1.00 32.03 151 CYS A O 1
ATOM 1255 N N . ASP A 1 152 ? 11.816 12.022 -11.977 1.00 37.25 152 ASP A N 1
ATOM 1256 C CA . ASP A 1 152 ? 11.858 10.964 -12.995 1.00 37.25 152 ASP A CA 1
ATOM 1257 C C . ASP A 1 152 ? 10.474 10.852 -13.663 1.00 37.25 152 ASP A C 1
ATOM 1259 O O . ASP A 1 152 ? 9.465 10.604 -12.998 1.00 37.25 152 ASP A O 1
ATOM 1263 N N . ASP A 1 153 ? 10.412 11.078 -14.980 1.00 48.91 153 ASP A N 1
ATOM 1264 C CA . ASP A 1 153 ? 9.167 11.104 -15.769 1.00 48.91 153 ASP A CA 1
ATOM 1265 C C . ASP A 1 153 ? 8.448 9.727 -15.773 1.00 48.91 153 ASP A C 1
ATOM 1267 O O . ASP A 1 153 ? 7.310 9.640 -16.228 1.00 48.91 153 ASP A O 1
ATOM 1271 N N . SER A 1 154 ? 9.063 8.653 -15.243 1.00 54.72 154 SER A N 1
ATOM 1272 C CA . SER A 1 154 ? 8.462 7.310 -15.129 1.00 54.72 154 SER A CA 1
ATOM 1273 C C . SER A 1 154 ? 7.381 7.201 -14.051 1.00 54.72 154 SER A C 1
ATOM 1275 O O . SER A 1 154 ? 6.444 6.422 -14.209 1.00 54.72 154 SER A O 1
ATOM 1277 N N . ASN A 1 155 ? 7.467 8.006 -12.988 1.00 74.50 155 ASN A N 1
ATOM 1278 C CA . ASN A 1 155 ? 6.521 7.969 -11.865 1.00 74.50 155 ASN A CA 1
ATOM 1279 C C . ASN A 1 155 ? 5.488 9.093 -11.952 1.00 74.50 155 ASN A C 1
ATOM 1281 O O . ASN A 1 155 ? 4.880 9.478 -10.956 1.00 74.50 155 ASN A O 1
ATOM 1285 N N . LYS A 1 156 ? 5.295 9.652 -13.144 1.00 87.06 156 LYS A N 1
ATOM 1286 C CA . LYS A 1 156 ? 4.355 10.732 -13.413 1.00 87.06 156 LYS A CA 1
ATOM 1287 C C . LYS A 1 156 ? 3.274 10.222 -14.347 1.00 87.06 156 LYS A C 1
ATOM 1289 O O . LYS A 1 156 ? 3.534 9.910 -15.502 1.00 87.06 156 LYS A O 1
ATOM 1294 N N . LEU A 1 157 ? 2.045 10.203 -13.853 1.00 87.50 157 LEU A N 1
ATOM 1295 C CA . LEU A 1 157 ? 0.885 9.770 -14.620 1.00 87.50 157 LEU A CA 1
ATOM 1296 C C . LEU A 1 157 ? -0.070 10.931 -14.837 1.00 87.50 157 LEU A C 1
ATOM 1298 O O . LEU A 1 157 ? -0.260 11.781 -13.960 1.00 87.50 157 LEU A O 1
ATOM 1302 N N . CYS A 1 158 ? -0.703 10.965 -16.005 1.00 86.75 158 CYS A N 1
ATOM 1303 C CA . CYS A 1 158 ? -1.831 11.856 -16.218 1.00 86.75 158 CYS A CA 1
ATOM 1304 C C . CYS A 1 158 ? -3.017 11.384 -15.373 1.00 86.75 158 CYS A C 1
ATOM 1306 O O . CYS A 1 158 ? -3.260 10.186 -15.241 1.00 86.75 158 CYS A O 1
ATOM 1308 N N . ILE A 1 159 ? -3.819 12.319 -14.857 1.00 88.62 159 ILE A N 1
ATOM 1309 C CA . ILE A 1 159 ? -5.009 11.983 -14.059 1.00 88.62 159 ILE A CA 1
ATOM 1310 C C . ILE A 1 159 ? -6.026 11.103 -14.807 1.00 88.62 159 ILE A C 1
ATOM 1312 O O . ILE A 1 159 ? -6.882 10.499 -14.181 1.00 88.62 159 ILE A O 1
ATOM 1316 N N . SER A 1 160 ? -5.949 11.016 -16.139 1.00 83.88 160 SER A N 1
ATOM 1317 C CA . SER A 1 160 ? -6.821 10.160 -16.956 1.00 83.88 160 SER A CA 1
ATOM 1318 C C . SER A 1 160 ? -6.417 8.675 -16.978 1.00 83.88 160 SER A C 1
ATOM 1320 O O . SER A 1 160 ? -7.185 7.843 -17.470 1.00 83.88 160 SER A O 1
ATOM 1322 N N . GLU A 1 161 ? -5.240 8.330 -16.454 1.00 87.31 161 GLU A N 1
ATOM 1323 C CA . GLU A 1 161 ? -4.690 6.971 -16.469 1.00 87.31 161 GLU A CA 1
ATOM 1324 C C . GLU A 1 161 ? -5.246 6.075 -15.343 1.00 87.31 161 GLU A C 1
ATOM 1326 O O . GLU A 1 161 ? -6.063 6.495 -14.520 1.00 87.31 161 GLU A O 1
ATOM 1331 N N . ASP A 1 162 ? -4.845 4.798 -15.338 1.00 84.38 162 ASP A N 1
ATOM 1332 C CA . ASP A 1 162 ? -5.188 3.840 -14.279 1.00 84.38 162 ASP A CA 1
ATOM 1333 C C . ASP A 1 162 ? -4.276 4.018 -13.061 1.00 84.38 162 ASP A C 1
ATOM 1335 O O . ASP A 1 162 ? -3.048 3.893 -13.164 1.00 84.38 162 ASP A O 1
ATOM 1339 N N . PHE A 1 163 ? -4.897 4.240 -11.905 1.00 88.38 163 PHE A N 1
ATOM 1340 C CA . PHE A 1 163 ? -4.240 4.387 -10.611 1.00 88.38 163 PHE A CA 1
ATOM 1341 C C . PHE A 1 163 ? -4.447 3.202 -9.671 1.00 88.38 163 PHE A C 1
ATOM 1343 O O . PHE A 1 163 ? -4.045 3.275 -8.512 1.00 88.38 163 PHE A O 1
ATOM 1350 N N . THR A 1 164 ? -5.017 2.096 -10.159 1.00 84.94 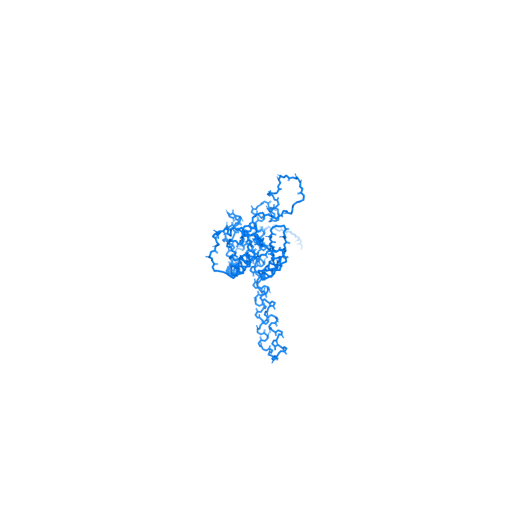164 THR A N 1
ATOM 1351 C CA . THR A 1 164 ? -5.153 0.864 -9.372 1.00 84.94 164 THR A CA 1
ATOM 1352 C C . THR A 1 164 ? -3.821 0.504 -8.709 1.00 84.94 164 THR A C 1
ATOM 1354 O O . THR A 1 164 ? -2.828 0.327 -9.414 1.00 84.94 164 THR A O 1
ATOM 1357 N N . GLN A 1 165 ? -3.827 0.365 -7.377 1.00 84.94 165 GLN A N 1
ATOM 1358 C CA . GLN A 1 165 ? -2.653 0.023 -6.556 1.00 84.94 165 GLN A CA 1
ATOM 1359 C C . GLN A 1 165 ? -1.507 1.051 -6.579 1.00 84.94 165 GLN A C 1
ATOM 1361 O O . GLN A 1 165 ? -0.375 0.708 -6.250 1.00 84.94 165 GLN A O 1
ATOM 1366 N N . LYS A 1 166 ? -1.773 2.309 -6.947 1.00 87.94 166 LYS A N 1
ATOM 1367 C CA . LYS A 1 166 ? -0.769 3.380 -6.945 1.00 87.94 166 LYS A CA 1
ATOM 1368 C C . LYS A 1 166 ? -1.059 4.390 -5.841 1.00 87.94 166 LYS A C 1
ATOM 1370 O O . LYS A 1 166 ? -2.177 4.901 -5.731 1.00 87.94 166 LYS A O 1
ATOM 1375 N N . SER A 1 167 ? -0.032 4.722 -5.068 1.00 88.19 167 SER A N 1
ATOM 1376 C CA . SER A 1 167 ? -0.111 5.717 -3.994 1.00 88.19 167 SER A CA 1
ATOM 1377 C C . SER A 1 167 ? 0.442 7.060 -4.473 1.00 88.19 167 SER A C 1
ATOM 1379 O O . SER A 1 167 ? 1.539 7.093 -5.033 1.00 88.19 167 SER A O 1
ATOM 1381 N N . PRO A 1 168 ? -0.274 8.181 -4.278 1.00 92.12 168 PRO A N 1
ATOM 1382 C CA . PRO A 1 168 ? 0.192 9.480 -4.718 1.00 92.12 168 PRO A CA 1
ATOM 1383 C C . PRO A 1 168 ? 1.201 10.031 -3.710 1.00 92.12 168 PRO A C 1
ATOM 1385 O O . PRO A 1 168 ? 0.963 10.027 -2.506 1.00 92.12 168 PRO A O 1
ATOM 1388 N N . LYS A 1 169 ? 2.303 10.566 -4.221 1.00 91.75 169 LYS A N 1
ATOM 1389 C CA . LYS A 1 169 ? 3.326 11.288 -3.457 1.00 91.75 169 LYS A CA 1
ATOM 1390 C C . LYS A 1 169 ? 3.187 12.797 -3.615 1.00 91.75 169 LYS A C 1
ATOM 1392 O O . LYS A 1 169 ? 3.439 13.574 -2.696 1.00 91.75 169 LYS A O 1
ATOM 1397 N N . ALA A 1 170 ? 2.796 13.231 -4.808 1.00 91.19 170 ALA A N 1
ATOM 1398 C CA . ALA A 1 170 ? 2.572 14.631 -5.124 1.00 91.19 170 ALA A CA 1
ATOM 1399 C C . ALA A 1 170 ? 1.633 14.771 -6.322 1.00 91.19 170 ALA A C 1
ATOM 1401 O O . ALA A 1 170 ? 1.374 13.814 -7.049 1.00 91.19 170 ALA A O 1
ATOM 1402 N N . PHE A 1 171 ? 1.160 15.984 -6.577 1.00 92.94 171 PHE A N 1
ATOM 1403 C CA . PHE A 1 171 ? 0.518 16.317 -7.842 1.00 92.94 171 PHE A CA 1
ATOM 1404 C C . PHE A 1 171 ? 0.983 17.674 -8.354 1.00 92.94 171 PHE A C 1
ATOM 1406 O O . PHE A 1 171 ? 1.428 18.537 -7.590 1.00 92.94 171 PHE A O 1
ATOM 1413 N N . LYS A 1 172 ? 0.857 17.854 -9.669 1.00 91.31 172 LYS A N 1
ATOM 1414 C CA . LYS A 1 172 ? 1.138 19.106 -10.358 1.00 91.31 172 LYS A CA 1
ATOM 1415 C C . LYS A 1 172 ? -0.030 19.520 -11.237 1.00 91.31 172 LYS A C 1
ATOM 1417 O O . LYS A 1 172 ? -0.557 18.716 -12.002 1.00 91.31 172 LYS A O 1
ATOM 1422 N N . ILE A 1 173 ? -0.390 20.794 -11.133 1.00 87.38 173 ILE A N 1
ATOM 1423 C CA . ILE A 1 173 ? -1.342 21.474 -12.008 1.00 87.38 173 ILE A CA 1
ATOM 1424 C C . ILE A 1 173 ? -0.727 22.797 -12.466 1.00 87.38 173 ILE A C 1
ATOM 1426 O O . ILE A 1 173 ? -0.423 23.660 -11.640 1.00 87.38 173 ILE A O 1
ATOM 1430 N N . ASP A 1 174 ? -0.509 22.944 -13.774 1.00 78.62 174 ASP A N 1
ATOM 1431 C CA . ASP A 1 174 ? 0.275 24.044 -14.359 1.00 78.62 174 ASP A CA 1
ATOM 1432 C C . ASP A 1 174 ? 1.629 24.223 -13.626 1.00 78.62 174 ASP A C 1
ATOM 1434 O O . ASP A 1 174 ? 2.432 23.290 -13.574 1.00 78.62 174 ASP A O 1
ATOM 1438 N N . ASP A 1 175 ? 1.881 25.389 -13.021 1.00 78.12 175 ASP A N 1
ATOM 1439 C CA . ASP A 1 175 ? 3.116 25.702 -12.281 1.00 78.12 175 ASP A CA 1
ATOM 1440 C C . ASP A 1 175 ? 3.061 25.317 -10.793 1.00 78.12 175 ASP A C 1
ATOM 1442 O O . ASP A 1 175 ? 3.995 25.590 -10.037 1.00 78.12 175 ASP A O 1
ATOM 1446 N N . TYR A 1 176 ? 1.952 24.739 -10.328 1.00 82.81 176 TYR A N 1
ATOM 1447 C CA . TYR A 1 176 ? 1.771 24.409 -8.922 1.00 82.81 176 TYR A CA 1
ATOM 1448 C C . TYR A 1 176 ? 2.104 22.948 -8.659 1.00 82.81 176 TYR A C 1
ATOM 1450 O O . TYR A 1 176 ? 1.532 22.063 -9.285 1.00 82.81 176 TYR A O 1
ATOM 1458 N N . TYR A 1 177 ? 2.980 22.713 -7.688 1.00 87.94 177 TYR A N 1
ATOM 1459 C CA . TYR A 1 177 ? 3.363 21.394 -7.200 1.00 87.94 177 TYR A CA 1
ATOM 1460 C C . TYR A 1 177 ? 3.021 21.292 -5.714 1.00 87.94 177 TYR A C 1
ATOM 1462 O O . TYR A 1 177 ? 3.284 22.228 -4.954 1.00 87.94 177 TYR A O 1
ATOM 1470 N N . SER A 1 178 ? 2.452 20.165 -5.291 1.00 87.75 178 SER A N 1
ATOM 1471 C CA . SER A 1 178 ? 2.232 19.882 -3.874 1.00 87.75 178 SER A CA 1
ATOM 1472 C C . SER A 1 178 ? 2.415 18.412 -3.561 1.00 87.75 178 SER A C 1
ATOM 1474 O O . SER A 1 178 ? 1.828 17.554 -4.214 1.00 87.75 178 SER A O 1
ATOM 1476 N N . GLU A 1 179 ? 3.143 18.157 -2.482 1.00 90.62 179 GLU A N 1
ATOM 1477 C CA . GLU A 1 179 ? 3.262 16.845 -1.853 1.00 90.62 179 GLU A CA 1
ATOM 1478 C C . GLU A 1 179 ? 1.984 16.488 -1.092 1.00 90.62 179 GLU A C 1
ATOM 1480 O O . GLU A 1 179 ? 1.262 17.371 -0.595 1.00 90.62 179 GLU A O 1
ATOM 1485 N N . VAL A 1 180 ? 1.698 15.192 -1.045 1.00 89.25 180 VAL A N 1
ATOM 1486 C CA . VAL A 1 180 ? 0.516 14.586 -0.430 1.00 89.25 180 VAL A CA 1
ATOM 1487 C C . VAL A 1 180 ? 0.903 13.252 0.200 1.00 89.25 180 VAL A C 1
ATOM 1489 O O . VAL A 1 180 ? 1.801 12.572 -0.285 1.00 89.25 180 VAL A O 1
ATOM 1492 N N . SER A 1 181 ? 0.228 12.894 1.286 1.00 87.06 181 SER A N 1
ATOM 1493 C CA . SER A 1 181 ? 0.393 11.607 1.966 1.00 87.06 181 SER A CA 1
ATOM 1494 C C . SER A 1 181 ? -0.532 10.523 1.410 1.00 87.06 181 SER A C 1
ATOM 1496 O O . SER A 1 181 ? -0.172 9.350 1.420 1.00 87.06 181 SER A O 1
ATOM 1498 N N . ASP A 1 182 ? -1.714 10.901 0.912 1.00 90.12 182 ASP A N 1
ATOM 1499 C CA . ASP A 1 182 ? -2.696 9.970 0.360 1.00 90.12 182 ASP A CA 1
ATOM 1500 C C . ASP A 1 182 ? -3.625 10.620 -0.690 1.00 90.12 182 ASP A C 1
ATOM 1502 O O . ASP A 1 182 ? -3.576 11.822 -0.986 1.00 90.12 182 ASP A O 1
ATOM 1506 N N . TRP A 1 183 ? -4.514 9.802 -1.264 1.00 93.56 183 TRP A N 1
ATOM 1507 C CA . TRP A 1 183 ? -5.524 10.236 -2.234 1.00 93.56 183 TRP A CA 1
ATOM 1508 C C . TRP A 1 183 ? -6.561 11.214 -1.659 1.00 93.56 183 TRP A C 1
ATOM 1510 O O . TRP A 1 183 ? -7.087 12.058 -2.395 1.00 93.56 183 TRP A O 1
ATOM 1520 N N . LYS A 1 184 ? -6.858 11.149 -0.354 1.00 92.69 184 LYS A N 1
ATOM 1521 C CA . LYS A 1 184 ? -7.810 12.067 0.293 1.00 92.69 184 LYS A CA 1
ATOM 1522 C C . LYS A 1 184 ? -7.214 13.465 0.375 1.00 92.69 184 LYS A C 1
ATOM 1524 O O . LYS A 1 184 ? -7.868 14.436 -0.005 1.00 92.69 184 LYS A O 1
ATOM 1529 N N . GLU A 1 185 ? -5.970 13.565 0.827 1.00 92.88 185 GLU A N 1
ATOM 1530 C CA . GLU A 1 185 ? -5.225 14.809 0.911 1.00 92.88 185 GLU A CA 1
ATOM 1531 C C . GLU A 1 185 ? -5.017 15.413 -0.479 1.00 92.88 185 GLU A C 1
ATOM 1533 O O . GLU A 1 185 ? -5.243 16.614 -0.651 1.00 92.88 185 GLU A O 1
ATOM 1538 N N . LEU A 1 186 ? -4.688 14.590 -1.484 1.00 94.75 186 LEU A N 1
ATOM 1539 C CA . LEU A 1 186 ? -4.632 15.022 -2.882 1.00 94.75 186 LEU A CA 1
ATOM 1540 C C . LEU A 1 186 ? -5.950 15.649 -3.325 1.00 94.75 186 LEU A C 1
ATOM 1542 O O . LEU A 1 186 ? -5.948 16.768 -3.836 1.00 94.75 186 LEU A O 1
ATOM 1546 N N . THR A 1 187 ? -7.074 14.974 -3.082 1.00 92.81 187 THR A N 1
ATOM 1547 C CA . THR A 1 187 ? -8.402 15.462 -3.481 1.00 92.81 187 THR A CA 1
ATOM 1548 C C . THR A 1 187 ? -8.728 16.807 -2.827 1.00 92.81 187 THR A C 1
ATOM 1550 O O . THR A 1 187 ? -9.153 17.747 -3.502 1.00 92.81 187 THR A O 1
ATOM 1553 N N . VAL A 1 188 ? -8.482 16.936 -1.519 1.00 92.88 188 VAL A N 1
ATOM 1554 C CA . VAL A 1 188 ? -8.746 18.170 -0.761 1.00 92.88 188 VAL A CA 1
ATOM 1555 C C . VAL A 1 188 ? -7.847 19.315 -1.229 1.00 92.88 188 VAL A C 1
ATOM 1557 O O . VAL A 1 188 ? -8.336 20.418 -1.484 1.00 92.88 188 VAL A O 1
ATOM 1560 N N . LYS A 1 189 ? -6.539 19.071 -1.374 1.00 93.06 189 LYS A N 1
ATOM 1561 C CA . LYS A 1 189 ? -5.586 20.093 -1.823 1.00 93.06 189 LYS A CA 1
ATOM 1562 C C . LYS A 1 189 ? -5.862 20.519 -3.262 1.00 93.06 189 LYS A C 1
ATOM 1564 O O . LYS A 1 189 ? -5.859 21.717 -3.542 1.00 93.06 189 LYS A O 1
ATOM 1569 N N . ALA A 1 190 ? -6.166 19.576 -4.156 1.00 90.12 190 ALA A N 1
ATOM 1570 C CA . ALA A 1 190 ? -6.557 19.873 -5.530 1.00 90.12 190 ALA A CA 1
ATOM 1571 C C . ALA A 1 190 ? -7.805 20.770 -5.568 1.00 90.12 190 ALA A C 1
ATOM 1573 O O . ALA A 1 190 ? -7.798 21.796 -6.251 1.00 90.12 190 ALA A O 1
ATOM 1574 N N . ALA A 1 191 ? -8.836 20.453 -4.775 1.00 89.38 191 ALA A N 1
ATOM 1575 C CA . ALA A 1 191 ? -10.041 21.274 -4.671 1.00 89.38 191 ALA A CA 1
ATOM 1576 C C . ALA A 1 191 ? -9.742 22.703 -4.193 1.00 89.38 191 ALA A C 1
ATOM 1578 O O . ALA A 1 191 ? -10.260 23.667 -4.762 1.00 89.38 191 ALA A O 1
ATOM 1579 N N . ASP A 1 192 ? -8.894 22.860 -3.175 1.00 88.56 192 ASP A N 1
ATOM 1580 C CA . ASP A 1 192 ? -8.516 24.166 -2.630 1.00 88.56 192 ASP A CA 1
ATOM 1581 C C . ASP A 1 192 ? -7.755 25.025 -3.658 1.00 88.56 192 ASP A C 1
ATOM 1583 O O . ASP A 1 192 ? -8.095 26.192 -3.875 1.00 88.56 192 ASP A O 1
ATOM 1587 N N . ILE A 1 193 ? -6.779 24.447 -4.365 1.00 87.38 193 ILE A N 1
ATOM 1588 C CA . ILE A 1 193 ? -6.013 25.151 -5.410 1.00 87.38 193 ILE A CA 1
ATOM 1589 C C . ILE A 1 193 ? -6.921 25.569 -6.561 1.00 87.38 193 ILE A C 1
ATOM 1591 O O . ILE A 1 193 ? -6.876 26.726 -6.995 1.00 87.38 193 ILE A O 1
ATOM 1595 N N . LEU A 1 194 ? -7.770 24.651 -7.028 1.00 84.94 194 LEU A N 1
ATOM 1596 C CA . LEU A 1 194 ? -8.707 24.910 -8.115 1.00 84.94 194 LEU A CA 1
ATOM 1597 C C . LEU A 1 194 ? -9.684 26.030 -7.743 1.00 84.94 194 LEU A C 1
ATOM 1599 O O . LEU A 1 194 ? -9.852 26.991 -8.497 1.00 84.94 194 LEU A O 1
ATOM 1603 N N . THR A 1 195 ? -10.216 25.989 -6.521 1.00 84.12 195 THR A N 1
ATOM 1604 C CA . THR A 1 195 ? -11.105 27.027 -5.978 1.00 84.12 195 THR A CA 1
ATOM 1605 C C . THR A 1 195 ? -10.406 28.379 -5.837 1.00 84.12 195 THR A C 1
ATOM 1607 O O . THR A 1 195 ? -11.030 29.417 -6.041 1.00 84.12 195 THR A O 1
ATOM 1610 N N . LYS A 1 196 ? -9.117 28.416 -5.486 1.00 83.44 196 LYS A N 1
ATOM 1611 C CA . LYS A 1 196 ? -8.370 29.674 -5.327 1.00 83.44 196 LYS A CA 1
ATOM 1612 C C . LYS A 1 196 ? -7.984 30.309 -6.660 1.00 83.44 196 LYS A C 1
ATOM 1614 O O . LYS A 1 196 ? -7.985 31.534 -6.763 1.00 83.44 196 LYS A O 1
ATOM 1619 N N . ARG A 1 197 ? -7.629 29.500 -7.661 1.00 75.81 197 ARG A N 1
ATOM 1620 C CA . ARG A 1 197 ? -6.999 29.982 -8.903 1.00 75.81 197 ARG A CA 1
ATOM 1621 C C . ARG A 1 197 ? -7.926 30.014 -10.112 1.00 75.81 197 ARG A C 1
ATOM 1623 O O . ARG A 1 197 ? -7.777 30.898 -10.947 1.00 75.81 197 ARG A O 1
ATOM 1630 N N . TYR A 1 198 ? -8.902 29.115 -10.183 1.00 74.00 198 TYR A N 1
ATOM 1631 C CA . TYR A 1 198 ? -9.740 28.930 -11.372 1.00 74.00 198 TYR A CA 1
ATOM 1632 C C . TYR A 1 198 ? -11.199 29.347 -11.145 1.00 74.00 198 TYR A C 1
ATOM 1634 O O . TYR A 1 198 ? -12.020 29.225 -12.048 1.00 74.00 198 TYR A O 1
ATOM 1642 N N . LYS A 1 199 ? -11.519 29.938 -9.981 1.00 68.25 199 LYS A N 1
ATOM 1643 C CA . LYS A 1 199 ? -12.864 30.430 -9.611 1.00 68.25 199 LYS A CA 1
ATOM 1644 C C . LYS A 1 199 ? -13.538 31.315 -10.663 1.00 68.25 199 LYS A C 1
ATOM 1646 O O . LYS A 1 199 ? -14.759 31.324 -10.755 1.00 68.25 199 LYS A O 1
ATOM 1651 N N . ASN A 1 200 ? -12.742 32.073 -11.418 1.00 64.38 200 ASN A N 1
ATOM 1652 C CA . ASN A 1 200 ? -13.214 33.038 -12.412 1.00 64.38 200 ASN A CA 1
ATOM 1653 C C . ASN A 1 200 ? -12.843 32.634 -13.850 1.00 64.38 200 ASN A C 1
ATOM 1655 O O . ASN A 1 200 ? -12.936 33.465 -14.756 1.00 64.38 200 ASN A O 1
ATOM 1659 N N . ASN A 1 201 ? -12.363 31.404 -14.064 1.00 59.50 201 ASN A N 1
ATOM 1660 C CA . ASN A 1 201 ? -11.918 30.978 -15.381 1.00 59.50 201 ASN A CA 1
ATOM 1661 C C . ASN A 1 201 ? -13.141 30.787 -16.292 1.00 59.50 201 ASN A C 1
ATOM 1663 O O . ASN A 1 201 ? -13.937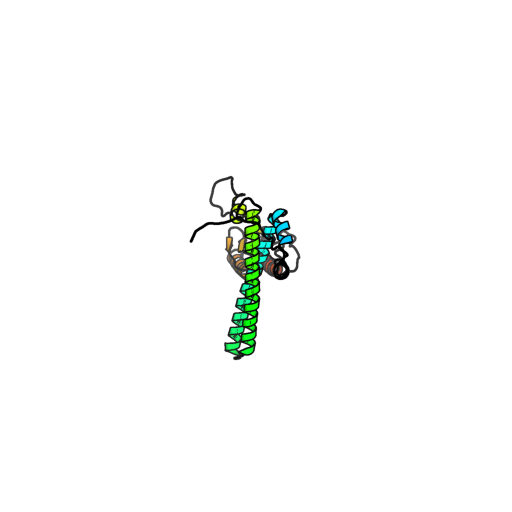 29.875 -16.106 1.00 59.50 201 ASN A O 1
ATOM 1667 N N . THR A 1 202 ? -13.314 31.703 -17.244 1.00 52.38 202 THR A N 1
ATOM 1668 C CA . THR A 1 202 ? -14.398 31.709 -18.246 1.00 52.38 202 THR A CA 1
ATOM 1669 C C . THR A 1 202 ? -13.943 31.131 -19.587 1.00 52.38 202 THR A C 1
ATOM 1671 O O . THR A 1 202 ? -14.731 31.053 -20.530 1.00 52.38 202 THR A O 1
ATOM 1674 N N . ASN A 1 203 ? -12.680 30.701 -19.678 1.00 52.91 203 ASN A N 1
ATOM 1675 C CA . ASN A 1 203 ? -12.140 30.043 -20.856 1.00 52.91 203 ASN A CA 1
ATOM 1676 C C . ASN A 1 203 ? -12.609 28.588 -20.877 1.00 52.91 203 ASN A C 1
ATOM 1678 O O . ASN A 1 203 ? -11.994 27.709 -20.277 1.00 52.91 203 ASN A O 1
ATOM 1682 N N . HIS A 1 204 ? -13.704 28.348 -21.592 1.00 48.25 204 HIS A N 1
ATOM 1683 C CA . HIS A 1 204 ? -14.102 27.018 -22.031 1.00 48.25 204 HIS A CA 1
ATOM 1684 C C . HIS A 1 204 ? -13.141 26.554 -23.138 1.00 48.25 204 HIS A C 1
ATOM 1686 O O . HIS A 1 204 ? -13.496 26.552 -24.314 1.00 48.25 204 HIS A O 1
ATOM 1692 N N . GLU A 1 205 ? -11.897 26.207 -22.788 1.00 51.75 205 GLU A N 1
ATOM 1693 C CA . GLU A 1 205 ? -11.143 25.290 -23.648 1.00 51.75 205 GLU A CA 1
ATOM 1694 C C . GLU A 1 205 ? -11.972 24.001 -23.707 1.00 51.75 205 GLU A C 1
ATOM 1696 O O . GLU A 1 205 ? -12.367 23.484 -22.659 1.00 51.75 205 GLU A O 1
ATOM 1701 N N . GLU A 1 206 ? -12.322 23.538 -24.915 1.00 46.81 206 GLU A N 1
ATOM 1702 C CA . GLU A 1 206 ? -13.039 22.274 -25.095 1.00 46.81 206 GLU A CA 1
ATOM 1703 C C . GLU A 1 206 ? -12.328 21.211 -24.260 1.00 46.81 206 GLU A C 1
ATOM 1705 O O . GLU A 1 206 ? -11.148 20.924 -24.479 1.00 46.81 206 GLU A O 1
ATOM 1710 N N . ILE A 1 207 ? -13.032 20.680 -23.255 1.00 49.06 207 ILE A N 1
ATOM 1711 C CA . ILE A 1 207 ? -12.532 19.593 -22.422 1.00 49.06 207 ILE A CA 1
ATOM 1712 C C . ILE A 1 207 ? -12.289 18.449 -23.394 1.00 49.06 207 ILE A C 1
ATOM 1714 O O . ILE A 1 207 ? -13.235 17.799 -23.839 1.00 49.06 207 ILE A O 1
ATOM 1718 N N . SER A 1 208 ? -11.025 18.266 -23.781 1.00 45.75 208 SER A N 1
ATOM 1719 C CA . SER A 1 208 ? -10.605 17.153 -24.615 1.00 45.75 208 SER A CA 1
ATOM 1720 C C . SER A 1 208 ? -11.214 15.902 -24.005 1.00 45.75 208 SER A C 1
ATOM 1722 O O . SER A 1 208 ? -11.017 15.632 -22.816 1.00 45.75 208 SER A O 1
ATOM 1724 N N . THR A 1 209 ? -12.009 15.186 -24.798 1.00 46.50 209 THR A N 1
ATOM 1725 C CA . THR A 1 209 ? -12.566 13.879 -24.457 1.00 46.50 209 THR A CA 1
ATOM 1726 C C . THR A 1 209 ? -11.410 12.888 -24.380 1.00 46.50 209 THR A C 1
ATOM 1728 O O . THR A 1 209 ? -11.223 12.050 -25.261 1.00 46.50 209 THR A O 1
ATOM 1731 N N . GLN A 1 210 ? -10.557 13.039 -23.372 1.00 55.12 210 GLN A N 1
ATOM 1732 C CA . GLN A 1 210 ? -9.552 12.052 -23.046 1.00 55.12 210 GLN A CA 1
ATOM 1733 C C . GLN A 1 210 ? -10.295 10.837 -22.508 1.00 55.12 210 GLN A C 1
ATOM 1735 O O . GLN A 1 210 ? -11.132 10.948 -21.610 1.00 55.12 210 GLN A O 1
ATOM 1740 N N . ASN A 1 211 ? -10.019 9.683 -23.111 1.00 60.94 211 ASN A N 1
ATOM 1741 C CA . ASN A 1 211 ? -10.556 8.410 -22.663 1.00 60.94 211 ASN A CA 1
ATOM 1742 C C . ASN A 1 211 ? -9.962 8.109 -21.285 1.00 60.94 211 ASN A C 1
ATOM 1744 O O . ASN A 1 211 ? -8.823 7.660 -21.190 1.00 60.94 211 ASN A O 1
ATOM 1748 N N . VAL A 1 212 ? -10.727 8.398 -20.234 1.00 71.00 212 VAL A N 1
ATOM 1749 C CA . VAL A 1 212 ? -10.382 8.016 -18.863 1.00 71.00 212 VAL A CA 1
ATOM 1750 C C . VAL A 1 212 ? -10.418 6.496 -18.775 1.00 71.00 212 VAL A C 1
ATOM 1752 O O . VAL A 1 212 ? -11.365 5.867 -19.256 1.00 71.00 212 VAL A O 1
ATOM 1755 N N . VAL A 1 213 ? -9.395 5.893 -18.172 1.00 75.50 213 VAL A N 1
ATOM 1756 C CA . VAL A 1 213 ? -9.377 4.443 -17.972 1.00 75.50 213 VAL A CA 1
ATOM 1757 C C . VAL A 1 213 ? -10.467 4.053 -16.969 1.00 75.50 213 VAL A C 1
ATOM 1759 O O . VAL A 1 213 ? -10.410 4.410 -15.792 1.00 75.50 213 VAL A O 1
ATOM 1762 N N . LEU A 1 214 ? -11.469 3.310 -17.440 1.00 71.44 214 LEU A N 1
ATOM 1763 C CA . LEU A 1 214 ? -12.587 2.823 -16.632 1.00 71.44 214 LEU A CA 1
ATOM 1764 C C . LEU A 1 214 ? -12.214 1.477 -16.000 1.00 71.44 214 LEU A C 1
ATOM 1766 O O . LEU A 1 214 ? -12.410 0.422 -16.603 1.00 71.44 214 LEU A O 1
ATOM 1770 N N . LYS A 1 215 ? -11.643 1.521 -14.796 1.00 79.44 215 LYS A N 1
ATOM 1771 C CA . LYS A 1 215 ? -11.332 0.341 -13.986 1.00 79.44 215 LYS A CA 1
ATOM 1772 C C . LYS A 1 215 ? -11.706 0.617 -12.537 1.00 79.44 215 LYS A C 1
ATOM 1774 O O . LYS A 1 215 ? -11.297 1.634 -11.989 1.00 79.44 215 LYS A O 1
ATOM 1779 N N . GLU A 1 216 ? -12.479 -0.280 -11.938 1.00 81.50 216 GLU A N 1
ATOM 1780 C CA . GLU A 1 216 ? -12.944 -0.131 -10.558 1.00 81.50 216 GLU A CA 1
ATOM 1781 C C . GLU A 1 216 ? -11.786 -0.347 -9.574 1.00 81.50 216 GLU A C 1
ATOM 1783 O O . GLU A 1 216 ? -11.179 -1.420 -9.537 1.00 81.50 216 GLU A O 1
ATOM 1788 N N . SER A 1 217 ? -11.473 0.685 -8.790 1.00 86.94 217 SER A N 1
ATOM 1789 C CA . SER A 1 217 ? -10.561 0.631 -7.646 1.00 86.94 217 SER A CA 1
ATOM 1790 C C . SER A 1 217 ? -10.801 1.850 -6.751 1.00 86.94 217 SER A C 1
ATOM 1792 O O . SER A 1 217 ? -11.276 2.881 -7.225 1.00 86.94 217 SER A O 1
ATOM 1794 N N . ILE A 1 218 ? -10.437 1.759 -5.469 1.00 87.00 218 ILE A N 1
ATOM 1795 C CA . ILE A 1 218 ? -10.594 2.878 -4.524 1.00 87.00 218 ILE A CA 1
ATOM 1796 C C . ILE A 1 218 ? -9.754 4.086 -4.975 1.00 87.00 218 ILE A C 1
ATOM 1798 O O . ILE A 1 218 ? -10.191 5.228 -4.865 1.00 87.00 218 ILE A O 1
ATOM 1802 N N . GLU A 1 219 ? -8.558 3.850 -5.516 1.00 90.38 219 GLU A N 1
ATOM 1803 C CA . GLU A 1 219 ? -7.687 4.899 -6.061 1.00 90.38 219 GLU A CA 1
ATOM 1804 C C . GLU A 1 219 ? -8.334 5.591 -7.267 1.00 90.38 219 GLU A C 1
ATOM 1806 O O . GLU A 1 219 ? -8.322 6.820 -7.362 1.00 90.38 219 GLU A O 1
ATOM 1811 N N . ASN A 1 220 ? -8.949 4.811 -8.161 1.00 87.44 220 ASN A N 1
ATOM 1812 C CA . ASN A 1 220 ? -9.653 5.341 -9.321 1.00 87.44 220 ASN A CA 1
ATOM 1813 C C . ASN A 1 220 ? -10.934 6.103 -8.929 1.00 87.44 220 ASN A C 1
ATOM 1815 O O . ASN A 1 220 ? -11.240 7.099 -9.577 1.00 87.44 220 ASN A O 1
ATOM 1819 N N . ASP A 1 221 ? -11.615 5.739 -7.836 1.00 88.69 221 ASP A N 1
ATOM 1820 C CA . ASP A 1 221 ? -12.752 6.510 -7.301 1.00 88.69 221 ASP A CA 1
ATOM 1821 C C . ASP A 1 221 ? -12.317 7.910 -6.812 1.00 88.69 221 ASP A C 1
ATOM 1823 O O . ASP A 1 221 ? -12.990 8.924 -7.051 1.00 88.69 221 ASP A O 1
ATOM 1827 N N . PHE A 1 222 ? -11.157 7.999 -6.149 1.00 92.19 222 PHE A N 1
ATOM 1828 C CA . PHE A 1 222 ? -10.571 9.285 -5.753 1.00 92.19 222 PHE A CA 1
ATOM 1829 C C . PHE A 1 222 ? -10.114 10.099 -6.965 1.00 92.19 222 PHE A C 1
ATOM 1831 O O . PHE A 1 222 ? -10.415 11.291 -7.059 1.00 92.19 222 PHE A O 1
ATOM 1838 N N . ARG A 1 223 ? -9.435 9.461 -7.922 1.00 91.50 223 ARG A N 1
ATOM 1839 C CA . ARG A 1 223 ? -9.069 10.072 -9.206 1.00 91.50 223 ARG A CA 1
ATOM 1840 C C . ARG A 1 223 ? -10.297 10.637 -9.920 1.00 91.50 223 ARG A C 1
ATOM 1842 O O . ARG A 1 223 ? -10.252 11.775 -10.379 1.00 91.50 223 ARG A O 1
ATOM 1849 N N . ASP A 1 224 ? -11.395 9.890 -9.978 1.00 88.50 224 ASP A N 1
ATOM 1850 C CA . ASP A 1 224 ? -12.631 10.320 -10.639 1.00 88.50 224 ASP A CA 1
ATOM 1851 C C . ASP A 1 224 ? -13.262 11.524 -9.940 1.00 88.50 224 ASP A C 1
ATOM 1853 O O . ASP A 1 224 ? -13.698 12.468 -10.601 1.00 88.50 224 ASP A O 1
ATOM 1857 N N . SER A 1 225 ? -13.184 11.569 -8.608 1.00 90.81 225 SER A N 1
ATOM 1858 C CA . SER A 1 225 ? -13.572 12.751 -7.833 1.00 90.81 225 SER A CA 1
ATOM 1859 C C . SER A 1 225 ? -12.733 13.980 -8.213 1.00 90.81 225 SER A C 1
ATOM 1861 O O . SER A 1 225 ? -13.273 15.071 -8.397 1.00 90.81 225 SER A O 1
ATOM 1863 N N . VAL A 1 226 ? -11.417 13.820 -8.389 1.00 90.38 226 VAL A N 1
ATOM 1864 C CA . VAL A 1 226 ? -10.524 14.900 -8.849 1.00 90.38 226 VAL A CA 1
ATOM 1865 C C . VAL A 1 226 ? -10.856 15.322 -10.282 1.00 90.38 226 VAL A C 1
ATOM 1867 O O . VAL A 1 226 ? -10.929 16.519 -10.560 1.00 90.38 226 VAL A O 1
ATOM 1870 N N . ILE A 1 227 ? -11.115 14.369 -11.180 1.00 89.25 227 ILE A N 1
ATOM 1871 C CA . ILE A 1 227 ? -11.550 14.626 -12.560 1.00 89.25 227 ILE A CA 1
ATOM 1872 C C . ILE A 1 227 ? -12.842 15.449 -12.577 1.00 89.25 227 ILE A C 1
ATOM 1874 O O . ILE A 1 227 ? -12.948 16.408 -13.344 1.00 89.25 227 ILE A O 1
ATOM 1878 N N . ASP A 1 228 ? -13.816 15.120 -11.733 1.00 87.44 228 ASP A N 1
ATOM 1879 C CA . ASP A 1 228 ? -15.073 15.860 -11.658 1.00 87.44 228 ASP A CA 1
ATOM 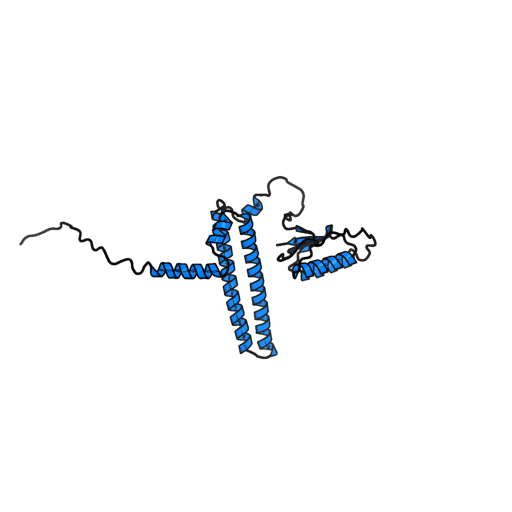1880 C C . ASP A 1 228 ? -14.869 17.292 -11.154 1.00 87.44 228 ASP A C 1
ATOM 1882 O O . ASP A 1 228 ? -15.453 18.229 -11.707 1.00 87.44 228 ASP A O 1
ATOM 1886 N N . ILE A 1 229 ? -13.961 17.503 -10.197 1.00 88.12 229 ILE A N 1
ATOM 1887 C CA . ILE A 1 229 ? -13.571 18.851 -9.763 1.00 88.12 229 ILE A CA 1
ATOM 1888 C C . ILE A 1 229 ? -12.879 19.610 -10.910 1.00 88.12 229 ILE A C 1
ATOM 1890 O O . ILE A 1 229 ? -13.202 20.773 -11.157 1.00 88.12 229 ILE A O 1
ATOM 1894 N N . LEU A 1 230 ? -11.977 18.973 -11.663 1.00 85.62 230 LEU A N 1
ATOM 1895 C CA . LEU A 1 230 ? -11.317 19.594 -12.821 1.00 85.62 230 LEU A CA 1
ATOM 1896 C C . LEU A 1 230 ? -12.325 20.015 -13.900 1.00 85.62 230 LEU A C 1
ATOM 1898 O O . LEU A 1 230 ? -12.216 21.122 -14.435 1.00 85.62 230 LEU A O 1
ATOM 1902 N N . LYS A 1 231 ? -13.351 19.192 -14.164 1.00 84.19 231 LYS A N 1
ATOM 1903 C CA . LYS A 1 231 ? -14.451 19.528 -15.086 1.00 84.19 231 LYS A CA 1
ATOM 1904 C C . LYS A 1 231 ? -15.244 20.746 -14.610 1.00 84.19 231 LYS A C 1
ATOM 1906 O O . LYS A 1 231 ? -15.542 21.613 -15.429 1.00 84.19 231 LYS A O 1
ATOM 1911 N N . ILE A 1 232 ? -15.551 20.846 -13.310 1.00 84.75 232 ILE A N 1
ATOM 1912 C CA . ILE A 1 232 ? -16.256 22.009 -12.731 1.00 84.75 232 ILE A CA 1
ATOM 1913 C C . ILE A 1 232 ? -15.500 23.309 -13.035 1.00 84.75 232 ILE A C 1
ATOM 1915 O O . ILE A 1 232 ? -16.116 24.314 -13.388 1.00 84.75 232 ILE A O 1
ATOM 1919 N N . TYR A 1 233 ? -14.169 23.282 -12.948 1.00 82.31 233 TYR A N 1
ATOM 1920 C CA . TYR A 1 233 ? -13.313 24.448 -13.183 1.00 82.31 233 TYR A CA 1
ATOM 1921 C C . TYR A 1 233 ? -12.799 24.580 -14.627 1.00 82.31 233 TYR A C 1
ATOM 1923 O O . TYR A 1 233 ? -11.956 25.438 -14.894 1.00 82.31 233 TYR A O 1
ATOM 1931 N N . SER A 1 234 ? -13.314 23.769 -15.563 1.00 80.50 234 SER A N 1
ATOM 1932 C CA . SER A 1 234 ? -12.897 23.746 -16.977 1.00 80.50 234 SER A CA 1
ATOM 1933 C C . SER A 1 234 ? -11.377 23.610 -17.160 1.00 80.50 234 SER A C 1
ATOM 1935 O O . SER A 1 234 ? -10.785 24.248 -18.029 1.00 80.50 234 SER A O 1
ATOM 1937 N N . VAL A 1 235 ? -10.727 22.792 -16.326 1.00 81.12 235 VAL A N 1
ATOM 1938 C CA . VAL A 1 235 ? -9.293 22.500 -16.436 1.00 81.12 235 VAL A CA 1
ATOM 1939 C C . VAL A 1 235 ? -9.090 21.224 -17.265 1.00 81.12 235 VAL A C 1
ATOM 1941 O O . VAL A 1 235 ? -9.617 20.173 -16.895 1.00 81.12 235 VAL A O 1
ATOM 1944 N N . PRO A 1 236 ? -8.310 21.275 -18.362 1.00 80.56 236 PRO A N 1
ATOM 1945 C CA . PRO A 1 236 ? -7.931 20.087 -19.121 1.00 80.56 236 PRO A CA 1
ATOM 1946 C C . PRO A 1 236 ? -7.232 19.033 -18.256 1.00 80.56 236 PRO A C 1
ATOM 1948 O O . PRO A 1 236 ? -6.271 19.341 -17.552 1.00 80.56 236 PRO A O 1
ATOM 1951 N N . LEU A 1 237 ? -7.648 17.768 -18.373 1.00 82.06 237 LEU A N 1
ATOM 1952 C CA . LEU A 1 237 ? -7.037 16.655 -17.631 1.00 82.06 237 LEU A CA 1
ATOM 1953 C C . LEU A 1 237 ? -5.539 16.493 -17.951 1.00 82.06 237 LEU A C 1
ATOM 1955 O O . LEU A 1 237 ? -4.753 16.160 -17.071 1.00 82.06 237 LEU A O 1
ATOM 1959 N N . SER A 1 238 ? -5.114 16.852 -19.168 1.00 78.94 238 SER A N 1
ATOM 1960 C CA . SER A 1 238 ? -3.705 16.879 -19.591 1.00 78.94 238 SER A CA 1
ATOM 1961 C C . SER A 1 238 ? -2.824 17.873 -18.826 1.00 78.94 238 SER A C 1
ATOM 1963 O O . SER A 1 238 ? -1.607 17.861 -18.995 1.00 78.94 238 SER A O 1
ATOM 1965 N N . LYS A 1 239 ? -3.413 18.785 -18.045 1.00 82.94 239 LYS A N 1
ATOM 1966 C CA . LYS A 1 239 ? -2.680 19.739 -17.202 1.00 82.94 239 LYS A CA 1
ATOM 1967 C C . LYS A 1 239 ? -2.497 19.231 -15.772 1.00 82.94 239 LYS A C 1
ATOM 1969 O O . LYS A 1 239 ? -1.778 19.874 -15.012 1.00 82.94 239 LYS A O 1
ATOM 1974 N N . PHE A 1 240 ? -3.116 18.104 -15.411 1.00 88.38 240 PHE A N 1
ATOM 1975 C CA . PHE A 1 240 ? -3.026 17.518 -14.080 1.00 88.38 240 PHE A CA 1
ATOM 1976 C C . PHE A 1 240 ? -2.218 16.221 -14.104 1.00 88.38 240 PHE A C 1
ATOM 1978 O O . PHE A 1 240 ? -2.585 15.243 -14.764 1.00 88.38 240 PHE A O 1
ATOM 1985 N N . TYR A 1 241 ? -1.134 16.217 -13.337 1.00 91.69 241 TYR A N 1
ATOM 1986 C CA . TYR A 1 241 ? -0.227 15.088 -13.199 1.00 91.69 241 TYR A CA 1
ATOM 1987 C C . TYR A 1 241 ? -0.161 14.642 -11.751 1.00 91.69 241 TYR A C 1
ATOM 1989 O O . TYR A 1 241 ? -0.105 15.472 -10.844 1.00 91.69 241 TYR A O 1
ATOM 1997 N N . VAL A 1 242 ? -0.126 13.333 -11.546 1.00 92.12 242 VAL A N 1
ATOM 1998 C CA . VAL A 1 242 ? 0.094 12.715 -10.243 1.00 92.12 242 VAL A CA 1
ATOM 1999 C C . VAL A 1 242 ? 1.456 12.046 -10.273 1.00 92.12 242 VAL A C 1
ATOM 2001 O O . VAL A 1 242 ? 1.755 11.279 -11.187 1.00 92.12 242 VAL A O 1
ATOM 2004 N N . TYR A 1 243 ? 2.267 12.354 -9.271 1.00 91.62 243 TYR A N 1
ATOM 2005 C CA . TYR A 1 243 ? 3.508 11.653 -9.000 1.00 91.62 243 TYR A CA 1
ATOM 2006 C C . TYR A 1 243 ? 3.201 10.517 -8.039 1.00 91.62 243 TYR A C 1
ATOM 2008 O O . TYR A 1 243 ? 2.655 10.764 -6.962 1.00 91.62 243 TYR A O 1
ATOM 2016 N N . ILE A 1 244 ? 3.515 9.296 -8.441 1.00 89.69 244 ILE A N 1
ATOM 2017 C CA . ILE A 1 244 ? 3.239 8.080 -7.679 1.00 89.69 244 ILE A CA 1
ATOM 2018 C C . ILE A 1 244 ? 4.514 7.561 -7.007 1.00 89.69 244 ILE A C 1
ATOM 2020 O O . ILE A 1 244 ? 5.623 7.877 -7.447 1.00 89.69 244 ILE A O 1
ATOM 2024 N N . ASN A 1 245 ? 4.337 6.794 -5.934 1.00 75.94 245 ASN A N 1
ATOM 2025 C CA . ASN A 1 245 ? 5.367 5.880 -5.440 1.00 75.94 245 ASN A CA 1
ATOM 2026 C C . ASN A 1 245 ? 5.390 4.603 -6.277 1.00 75.94 245 ASN A C 1
ATOM 2028 O O . ASN A 1 245 ? 4.294 4.177 -6.714 1.00 75.94 245 ASN A O 1
#